Protein AF-A0AA46N0M2-F1 (afdb_monomer_lite)

Foldseek 3Di:
DDPDDLLRVLVVVCVVCVVPPHDQLLSNLVSVCSDPFDFLSVLQLVLLVCLCPDPLHLCPLQEAHPPDPGDPVPRNAHYSSLSSVLLSQLADPCRVVVRVCRVVVHQDDDDLLNLCNVCVSVVNSVVVSQLVRLLRSLLCVLPVVLSVCVVFACCSHSLNSSLSSLLVSLLSVLCVVVVHSGSVSNNVLVVLLVVLCVVVVHDRGCVRQPPDPVSSVVSNVSSNVSCVVVPDDDD

Radius of gyration: 18.39 Å; chains: 1; bounding box: 40×47×57 Å

Sequence (235 aa):
MFNLTEEEKAYVFSIINSKQTKVSMSLIYDLFSLSEKRSPQKTLHEIARSFNKDLKSPYRNRLKMLGKKEDGKDLASLSQGTFVKSLLNLISKKPDEDLRMIKRGEVLKDYKDLPLRKYFIEDKDPVIYKILLNCFRAIAHVFDEEWKNPEQYILSKTTGFGAIVKSFNELYKIGDIKNDLSEEFFIKCFQNFKNKLEQENKKLTSEYFPSNEQTQSKLSKLIINSQELLGMTPS

Structure (mmCIF, N/CA/C/O backbone):
data_AF-A0AA46N0M2-F1
#
_entry.id   AF-A0AA46N0M2-F1
#
loop_
_atom_site.group_PDB
_atom_site.id
_atom_site.type_symbol
_atom_site.label_atom_id
_atom_site.label_alt_id
_atom_site.label_comp_id
_atom_site.label_asym_id
_atom_site.label_entity_id
_atom_site.label_seq_id
_atom_site.pdbx_PDB_ins_code
_atom_site.Cartn_x
_atom_site.Cartn_y
_atom_site.Cartn_z
_atom_site.occupancy
_atom_site.B_iso_or_equiv
_atom_site.auth_seq_id
_atom_site.auth_comp_id
_atom_site.auth_asym_id
_atom_site.auth_atom_id
_atom_site.pdbx_PDB_model_num
ATOM 1 N N . MET A 1 1 ? -4.760 -12.636 38.455 1.00 47.81 1 MET A N 1
ATOM 2 C CA . MET A 1 1 ? -4.382 -12.776 37.030 1.00 47.81 1 MET A CA 1
ATOM 3 C C . MET A 1 1 ? -5.160 -11.704 36.282 1.00 47.81 1 MET A C 1
ATOM 5 O O . MET A 1 1 ? -6.359 -11.626 36.504 1.00 47.81 1 MET A O 1
ATOM 9 N N . PHE A 1 2 ? -4.516 -10.797 35.545 1.00 56.78 2 PHE A N 1
ATOM 10 C CA . PHE A 1 2 ? -5.243 -9.719 34.859 1.00 56.78 2 PHE A CA 1
ATOM 11 C C . PHE A 1 2 ? -6.202 -10.326 33.819 1.00 56.78 2 PHE A C 1
ATOM 13 O O . PHE A 1 2 ? -5.751 -11.072 32.950 1.00 56.78 2 PHE A O 1
ATOM 20 N N . ASN A 1 3 ? -7.502 -10.025 33.910 1.00 71.19 3 ASN A N 1
ATOM 21 C CA . ASN A 1 3 ? -8.501 -10.402 32.902 1.00 71.19 3 ASN A CA 1
ATOM 22 C C . ASN A 1 3 ? -8.337 -9.506 31.668 1.00 71.19 3 ASN A C 1
ATOM 24 O O . ASN A 1 3 ? -9.107 -8.576 31.457 1.00 71.19 3 ASN A O 1
ATOM 28 N N . LEU A 1 4 ? -7.278 -9.751 30.900 1.00 75.75 4 LEU A N 1
ATOM 29 C CA . LEU A 1 4 ? -7.011 -9.069 29.638 1.00 75.75 4 LEU A CA 1
ATOM 30 C C . LEU A 1 4 ? -7.732 -9.791 28.496 1.00 75.75 4 LEU A C 1
ATOM 32 O O . LEU A 1 4 ? -7.747 -11.024 28.444 1.00 75.75 4 LEU A O 1
ATOM 36 N N . THR A 1 5 ? -8.270 -9.026 27.553 1.00 79.06 5 THR A N 1
ATOM 37 C CA . THR A 1 5 ? -8.706 -9.536 26.244 1.00 79.06 5 THR A CA 1
ATOM 38 C C . THR A 1 5 ? -7.512 -10.089 25.453 1.00 79.06 5 THR A C 1
ATOM 40 O O . THR A 1 5 ? -6.367 -9.726 25.721 1.00 79.06 5 THR A O 1
ATOM 43 N N . GLU A 1 6 ? -7.742 -10.951 24.456 1.00 71.94 6 GLU A N 1
ATOM 44 C CA . GLU A 1 6 ? -6.657 -11.466 23.592 1.00 71.94 6 GLU A CA 1
ATOM 45 C C . GLU A 1 6 ? -5.872 -10.336 22.904 1.00 71.94 6 GLU A C 1
ATOM 47 O O . GLU A 1 6 ? -4.648 -10.393 22.792 1.00 71.94 6 GLU A O 1
ATOM 52 N N . GLU A 1 7 ? -6.559 -9.253 22.540 1.00 71.25 7 GLU A N 1
ATOM 53 C CA . GLU A 1 7 ? -5.951 -8.033 22.007 1.00 71.25 7 GLU A CA 1
ATOM 54 C C . GLU A 1 7 ? -5.031 -7.340 23.029 1.00 71.25 7 GLU A C 1
ATOM 56 O O . GLU A 1 7 ? -3.917 -6.931 22.704 1.00 71.25 7 GLU A O 1
ATOM 61 N N . GLU A 1 8 ? -5.465 -7.210 24.284 1.00 72.94 8 GLU A N 1
ATOM 62 C CA . GLU A 1 8 ? -4.662 -6.590 25.342 1.00 72.94 8 GLU A CA 1
ATOM 63 C C . GLU A 1 8 ? -3.486 -7.474 25.753 1.00 72.94 8 GLU A C 1
ATOM 65 O O . GLU A 1 8 ? -2.387 -6.964 25.972 1.00 72.94 8 GLU A O 1
ATOM 70 N N . LYS A 1 9 ? -3.681 -8.798 25.794 1.00 73.75 9 LYS A N 1
ATOM 71 C CA . LYS A 1 9 ? -2.588 -9.761 25.974 1.00 73.75 9 LYS A CA 1
ATOM 72 C C . LYS A 1 9 ? -1.556 -9.589 24.871 1.00 73.75 9 LYS A C 1
ATOM 74 O O . LYS A 1 9 ? -0.372 -9.510 25.172 1.00 73.75 9 LYS A O 1
ATOM 79 N N . ALA A 1 10 ? -1.989 -9.461 23.621 1.00 68.69 10 ALA A N 1
ATOM 80 C CA . ALA A 1 10 ? -1.111 -9.236 22.481 1.00 68.69 10 ALA A CA 1
ATOM 81 C C . ALA A 1 10 ? -0.360 -7.910 22.542 1.00 68.69 10 ALA A C 1
ATOM 83 O O . ALA A 1 10 ? 0.844 -7.861 22.283 1.00 68.69 10 ALA A O 1
ATOM 84 N N . TYR A 1 11 ? -1.053 -6.840 22.925 1.00 71.25 11 TYR A N 1
ATOM 85 C CA . TYR A 1 11 ? -0.450 -5.531 23.114 1.00 71.25 11 TYR A CA 1
ATOM 86 C C . TYR A 1 11 ? 0.615 -5.579 24.215 1.00 71.25 11 TYR A C 1
ATOM 88 O O . TYR A 1 11 ? 1.768 -5.223 23.976 1.00 71.25 11 TYR A O 1
ATOM 96 N N . VAL A 1 12 ? 0.286 -6.116 25.391 1.00 71.31 12 VAL A N 1
ATOM 97 C CA . VAL A 1 12 ? 1.243 -6.305 26.491 1.00 71.31 12 VAL A CA 1
ATOM 98 C C . VAL A 1 12 ? 2.407 -7.200 26.057 1.00 71.31 12 VAL A C 1
ATOM 100 O O . VAL A 1 12 ? 3.565 -6.859 26.296 1.00 71.31 12 VAL A O 1
ATOM 103 N N . PHE A 1 13 ? 2.126 -8.293 25.345 1.00 70.38 13 PHE A N 1
ATOM 104 C CA . PHE A 1 13 ? 3.138 -9.202 24.811 1.00 70.38 13 PHE A CA 1
ATOM 105 C C . PHE A 1 13 ? 4.084 -8.489 23.837 1.00 70.38 13 PHE A C 1
ATOM 107 O O . PHE A 1 13 ? 5.293 -8.707 23.896 1.00 70.38 13 PHE A O 1
ATOM 114 N N . SER A 1 14 ? 3.574 -7.593 22.988 1.00 65.44 14 SER A N 1
ATOM 115 C CA . SER A 1 14 ? 4.398 -6.779 22.089 1.00 65.44 14 SER A CA 1
ATOM 116 C C . SER A 1 14 ? 5.328 -5.826 22.847 1.00 65.44 14 SER A C 1
ATOM 118 O O . SER A 1 14 ? 6.506 -5.727 22.504 1.00 65.44 14 SER A O 1
ATOM 120 N N . ILE A 1 15 ? 4.842 -5.187 23.918 1.00 66.56 15 ILE A N 1
ATOM 121 C CA . ILE A 1 15 ? 5.614 -4.236 24.730 1.00 66.56 15 ILE A CA 1
ATOM 122 C C . ILE A 1 15 ? 6.694 -4.955 25.545 1.00 66.56 15 ILE A C 1
ATOM 124 O O . ILE A 1 15 ? 7.844 -4.509 25.570 1.00 66.56 15 ILE A O 1
ATOM 128 N N . ILE A 1 16 ? 6.341 -6.070 26.195 1.00 60.97 16 ILE A N 1
ATOM 129 C CA . ILE A 1 16 ? 7.266 -6.860 27.020 1.00 60.97 16 ILE A CA 1
ATOM 130 C C . ILE A 1 16 ? 8.377 -7.440 26.144 1.00 60.97 16 ILE A C 1
ATOM 132 O O . ILE A 1 16 ? 9.561 -7.236 26.416 1.00 60.97 16 ILE A O 1
ATOM 136 N N . ASN A 1 17 ? 8.011 -8.105 25.048 1.00 55.75 17 ASN A N 1
ATOM 137 C CA . ASN A 1 1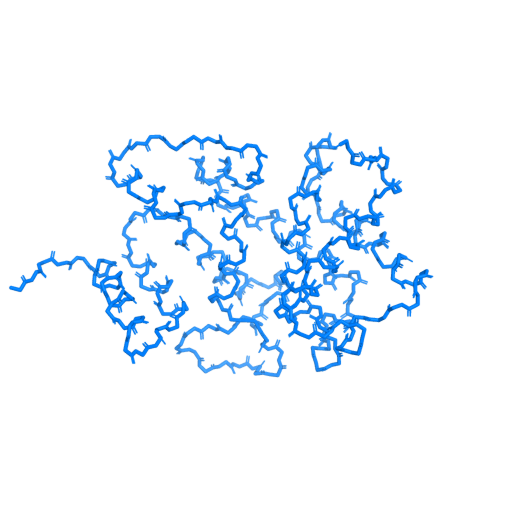7 ? 8.997 -8.769 24.210 1.00 55.75 17 ASN A CA 1
ATOM 138 C C . ASN A 1 17 ? 9.791 -7.793 23.338 1.00 55.75 17 ASN A C 1
ATOM 140 O O . ASN A 1 17 ? 10.953 -8.059 23.059 1.00 55.75 17 ASN A O 1
ATOM 144 N N . SER A 1 18 ? 9.275 -6.608 22.988 1.00 50.81 18 SER A N 1
ATOM 145 C CA . SER A 1 18 ? 10.101 -5.595 22.310 1.00 50.81 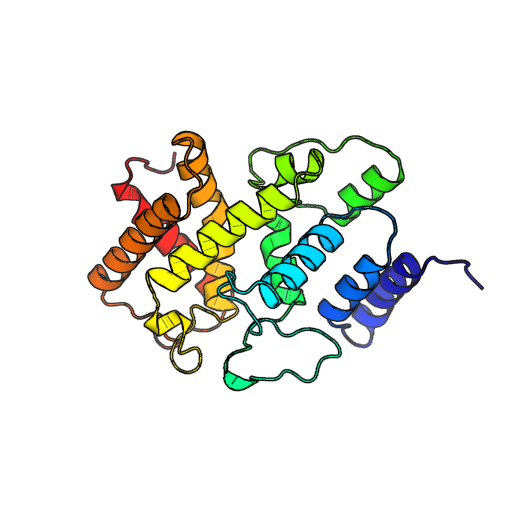18 SER A CA 1
ATOM 146 C C . SER A 1 18 ? 11.364 -5.212 23.103 1.00 50.81 18 SER A C 1
ATOM 148 O O . SER A 1 18 ? 12.302 -4.697 22.493 1.00 50.81 18 SER A O 1
ATOM 150 N N . LYS A 1 19 ? 11.410 -5.454 24.425 1.00 53.88 19 LYS A N 1
ATOM 151 C CA . LYS A 1 19 ? 12.579 -5.185 25.281 1.00 53.88 19 LYS A CA 1
ATOM 152 C C . LYS A 1 19 ? 13.552 -6.365 25.434 1.00 53.88 19 LYS A C 1
ATOM 154 O O . LYS A 1 19 ? 14.702 -6.117 25.772 1.00 53.88 19 LYS A O 1
ATOM 159 N N . GLN A 1 20 ? 13.127 -7.612 25.197 1.00 52.34 20 GLN A N 1
ATOM 160 C CA . GLN A 1 20 ? 13.953 -8.817 25.427 1.00 52.34 20 GLN A CA 1
ATOM 161 C C . GLN A 1 20 ? 14.122 -9.706 24.179 1.00 52.34 20 GLN A C 1
ATOM 163 O O . GLN A 1 20 ? 15.168 -10.328 24.010 1.00 52.34 20 GLN A O 1
ATOM 168 N N . THR A 1 21 ? 13.145 -9.754 23.264 1.00 54.22 21 THR A N 1
ATOM 169 C CA . THR A 1 21 ? 13.229 -10.437 21.956 1.00 54.22 21 THR A CA 1
ATOM 170 C C . THR A 1 21 ? 12.162 -9.879 21.005 1.00 54.22 21 THR A C 1
ATOM 172 O O . THR A 1 21 ? 10.971 -10.091 21.211 1.00 54.22 21 THR A O 1
ATOM 175 N N . LYS A 1 22 ? 12.552 -9.137 19.957 1.00 59.16 22 LYS A N 1
ATOM 176 C CA . LYS A 1 22 ? 11.594 -8.440 19.072 1.00 59.16 22 LYS A CA 1
ATOM 177 C C . LYS A 1 22 ? 10.523 -9.391 18.517 1.00 59.16 22 LYS A C 1
ATOM 179 O O . LYS A 1 22 ? 10.819 -10.249 17.689 1.00 59.16 22 LYS A O 1
ATOM 184 N N . VAL A 1 23 ? 9.269 -9.181 18.917 1.00 66.19 23 VAL A N 1
ATOM 185 C CA . VAL A 1 23 ? 8.108 -9.860 18.325 1.00 66.19 23 VAL A CA 1
ATOM 186 C C . VAL A 1 23 ? 7.918 -9.376 16.892 1.00 66.19 23 VAL A C 1
ATOM 188 O O . VAL A 1 23 ? 8.047 -8.186 16.600 1.00 66.19 23 VAL A O 1
ATOM 191 N N . SER A 1 24 ? 7.607 -10.301 15.982 1.00 78.62 24 SER A N 1
ATOM 192 C CA . SER A 1 24 ? 7.306 -9.932 14.601 1.00 78.62 24 SER A CA 1
ATOM 193 C C . SER A 1 24 ? 6.011 -9.115 14.528 1.00 78.62 24 SER A C 1
ATOM 195 O O . SER A 1 24 ? 5.002 -9.475 15.133 1.00 78.62 24 SER A O 1
ATOM 197 N N . MET A 1 25 ? 6.008 -8.041 13.735 1.00 80.00 25 MET A N 1
ATOM 198 C CA . MET A 1 25 ? 4.793 -7.243 13.519 1.00 80.00 25 MET A CA 1
ATO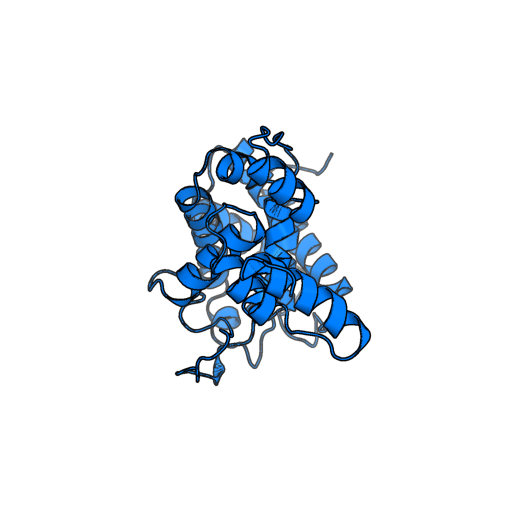M 199 C C . MET A 1 25 ? 3.643 -8.075 12.937 1.00 80.00 25 MET A C 1
ATOM 201 O O . MET A 1 25 ? 2.489 -7.786 13.225 1.00 80.00 25 MET A O 1
ATOM 205 N N . SER A 1 26 ? 3.939 -9.124 12.161 1.00 80.88 26 SER A N 1
ATOM 206 C CA . SER A 1 26 ? 2.915 -10.038 11.646 1.00 80.88 26 SER A CA 1
ATOM 207 C C . SER A 1 26 ? 2.125 -10.715 12.772 1.00 80.88 26 SER A C 1
ATOM 209 O O . SER A 1 26 ? 0.904 -10.724 12.703 1.00 80.88 26 SER A O 1
ATOM 211 N N . LEU A 1 27 ? 2.791 -11.191 13.835 1.00 80.69 27 LEU A N 1
ATOM 212 C CA . LEU A 1 27 ? 2.111 -11.778 15.001 1.00 80.69 27 LEU A CA 1
ATOM 213 C C . LEU A 1 27 ? 1.238 -10.758 15.732 1.00 80.69 27 LEU A C 1
ATOM 215 O O . LEU A 1 27 ? 0.119 -11.071 16.118 1.00 80.69 27 LEU A O 1
ATOM 219 N N . ILE A 1 28 ? 1.726 -9.529 15.889 1.00 79.12 28 ILE A N 1
ATOM 220 C CA . ILE A 1 28 ? 0.959 -8.460 16.539 1.00 79.12 28 ILE A CA 1
ATOM 221 C C . ILE A 1 28 ? -0.325 -8.168 15.751 1.00 79.12 28 ILE A C 1
ATOM 223 O O . ILE A 1 28 ? -1.400 -8.081 16.338 1.00 79.12 28 ILE A O 1
ATOM 227 N N . TYR A 1 29 ? -0.234 -8.055 14.423 1.00 81.62 29 TYR A N 1
ATOM 228 C CA . TYR A 1 29 ? -1.404 -7.795 13.582 1.00 81.62 29 TYR A CA 1
ATOM 229 C C . TYR A 1 29 ? -2.400 -8.957 13.559 1.00 81.62 29 TYR A C 1
ATOM 231 O O . TYR A 1 29 ? -3.602 -8.705 13.612 1.00 81.62 29 TYR A O 1
ATOM 239 N N . ASP A 1 30 ? -1.924 -10.204 13.547 1.00 81.12 30 ASP A N 1
ATOM 240 C CA . ASP A 1 30 ? -2.795 -11.378 13.663 1.00 81.12 30 ASP A CA 1
ATOM 241 C C . ASP A 1 30 ? -3.561 -11.368 14.988 1.00 81.12 30 ASP A C 1
ATOM 243 O O . ASP A 1 30 ? -4.755 -11.650 15.016 1.00 81.12 30 ASP A O 1
ATOM 247 N N . LEU A 1 31 ? -2.919 -10.976 16.087 1.00 79.00 31 LEU A N 1
ATOM 248 C CA . LEU A 1 31 ? -3.604 -10.874 17.370 1.00 79.00 31 LEU A CA 1
ATOM 249 C C . LEU A 1 31 ? -4.595 -9.700 17.419 1.00 79.00 31 LEU A C 1
ATOM 251 O O . LEU A 1 31 ? -5.679 -9.841 17.978 1.00 79.00 31 LEU A O 1
ATOM 255 N N . PHE A 1 32 ? -4.285 -8.562 16.787 1.00 74.75 32 PHE A N 1
ATOM 256 C CA . PHE A 1 32 ? -5.252 -7.465 16.644 1.00 74.75 32 PHE A CA 1
ATOM 257 C C . PHE A 1 32 ? -6.490 -7.863 15.832 1.00 74.75 32 PHE A C 1
ATOM 259 O O . PHE A 1 32 ? -7.561 -7.296 16.052 1.00 74.75 32 PHE A O 1
ATOM 266 N N . SER A 1 33 ? -6.381 -8.848 14.933 1.00 78.25 33 SER A N 1
ATOM 267 C CA . SER A 1 33 ? -7.538 -9.378 14.201 1.00 78.25 33 SER A CA 1
ATOM 268 C C . SER A 1 33 ? -8.594 -10.008 15.123 1.00 78.25 33 SER A C 1
ATOM 270 O O . SER A 1 33 ? -9.775 -10.000 14.777 1.00 78.25 33 SER A O 1
ATOM 272 N N . LEU A 1 34 ? -8.191 -10.461 16.321 1.00 80.44 34 LEU A N 1
ATOM 273 C CA . LEU A 1 34 ? -9.071 -11.045 17.340 1.00 80.44 34 LEU A CA 1
ATOM 274 C C . LEU A 1 34 ? -9.892 -9.998 18.107 1.00 80.44 34 LEU A C 1
ATOM 276 O O . LEU A 1 34 ? -10.835 -10.364 18.804 1.00 80.44 34 LEU A O 1
ATOM 280 N N . SER A 1 35 ? -9.548 -8.709 18.009 1.00 80.12 35 SER A N 1
ATOM 281 C CA . SER A 1 35 ? -10.340 -7.648 18.636 1.00 80.12 35 SER A CA 1
ATOM 282 C C . SER A 1 35 ? -11.726 -7.583 18.008 1.00 80.12 35 SER A C 1
ATOM 284 O O . SER A 1 35 ? -11.849 -7.627 16.787 1.00 80.12 35 SER A O 1
ATOM 286 N N . GLU A 1 36 ? -12.778 -7.399 18.800 1.00 80.94 36 GLU A N 1
ATOM 287 C CA . GLU A 1 36 ? -14.115 -7.128 18.258 1.00 80.94 36 GLU A CA 1
ATOM 288 C C . GLU A 1 36 ? -14.177 -5.752 17.586 1.00 80.94 36 GLU A C 1
ATOM 290 O O . GLU A 1 36 ? -14.845 -5.566 16.567 1.00 80.94 36 GLU A O 1
ATOM 295 N N . LYS A 1 37 ? -13.440 -4.779 18.131 1.00 88.06 37 LYS A N 1
ATOM 296 C CA . LYS A 1 37 ? -13.471 -3.395 17.665 1.00 88.06 37 LYS A CA 1
ATOM 297 C C . LYS A 1 37 ? -12.608 -3.206 16.422 1.00 88.06 37 LYS A C 1
ATOM 299 O O . LYS A 1 37 ? -11.615 -3.892 16.183 1.00 88.06 37 LYS A O 1
ATOM 304 N N . ARG A 1 38 ? -13.010 -2.232 15.611 1.00 92.62 38 ARG A N 1
ATOM 305 C CA . ARG A 1 38 ? -12.248 -1.748 14.463 1.00 92.62 38 ARG A CA 1
ATOM 306 C C . ARG A 1 38 ? -10.994 -1.003 14.927 1.00 92.62 38 ARG A C 1
ATOM 308 O O . ARG A 1 38 ? -11.025 -0.271 15.911 1.00 92.62 38 ARG A O 1
ATOM 315 N N . SER A 1 39 ? -9.915 -1.129 14.161 1.00 94.75 39 SER A N 1
ATOM 316 C CA . SER A 1 39 ? -8.721 -0.289 14.277 1.00 94.75 39 SER A CA 1
ATOM 317 C C . SER A 1 39 ? -8.073 -0.090 12.903 1.00 94.75 39 SER A C 1
ATOM 319 O O . SER A 1 39 ? -8.326 -0.896 11.992 1.00 94.75 39 SER A O 1
ATOM 321 N N . PRO A 1 40 ? -7.227 0.941 12.717 1.00 96.00 40 PRO A N 1
ATOM 322 C CA . PRO A 1 40 ? -6.442 1.082 11.492 1.00 96.00 40 PRO A CA 1
ATOM 323 C C . PRO A 1 40 ? -5.582 -0.161 11.209 1.00 96.00 40 PRO A C 1
ATOM 325 O O . PRO A 1 40 ? -5.535 -0.636 10.075 1.00 96.00 40 PRO A O 1
ATOM 328 N N . GLN A 1 41 ? -4.965 -0.742 12.248 1.00 94.00 41 GLN A N 1
ATOM 329 C CA . GLN A 1 41 ? -4.155 -1.958 12.138 1.00 94.00 41 GLN A CA 1
ATOM 330 C C . GLN A 1 41 ? -4.989 -3.155 11.668 1.00 94.00 41 GLN A C 1
ATOM 332 O O . GLN A 1 41 ? -4.586 -3.838 10.730 1.00 94.00 41 GLN A O 1
ATOM 337 N N . LYS A 1 42 ? -6.157 -3.389 12.283 1.00 93.62 42 LYS A N 1
ATOM 338 C CA . LYS A 1 42 ? -7.058 -4.497 11.928 1.00 93.62 42 LYS A CA 1
ATOM 339 C C . LYS A 1 42 ? -7.584 -4.351 10.499 1.00 93.62 42 LYS A C 1
ATOM 341 O O . LYS A 1 42 ? -7.561 -5.313 9.741 1.00 93.62 42 LYS A O 1
ATOM 346 N N . THR A 1 43 ? -7.980 -3.140 10.109 1.00 96.56 43 THR A N 1
ATOM 347 C CA . THR A 1 43 ? -8.450 -2.841 8.743 1.00 96.56 43 THR A CA 1
ATOM 348 C C . THR A 1 43 ? -7.388 -3.201 7.707 1.00 96.56 43 THR A C 1
ATOM 350 O O . THR A 1 43 ? -7.640 -3.951 6.768 1.00 96.56 43 THR A O 1
ATOM 353 N N . LEU A 1 44 ? -6.163 -2.707 7.894 1.00 97.31 44 LEU A N 1
ATOM 354 C CA . LEU A 1 44 ? -5.069 -2.965 6.960 1.00 97.31 44 LEU A CA 1
ATOM 355 C C . LEU A 1 44 ? -4.599 -4.421 6.986 1.00 97.31 44 LEU A C 1
ATOM 357 O O . LEU A 1 44 ? -4.153 -4.932 5.959 1.00 97.31 44 LEU A O 1
ATOM 361 N N . HIS A 1 45 ? -4.716 -5.098 8.128 1.00 94.75 45 HIS A N 1
ATOM 362 C CA . HIS A 1 45 ? -4.474 -6.532 8.234 1.00 94.75 45 HIS A CA 1
ATOM 363 C C . HIS A 1 45 ? -5.463 -7.338 7.376 1.00 94.75 45 HIS A C 1
ATOM 365 O O . HIS A 1 45 ? -5.038 -8.176 6.579 1.00 94.75 45 HIS A O 1
ATOM 371 N N . GLU A 1 46 ? -6.763 -7.045 7.450 1.00 95.44 46 GLU A N 1
ATOM 372 C CA . GLU A 1 46 ? -7.769 -7.712 6.611 1.00 95.44 46 GLU A CA 1
ATOM 373 C C . GLU A 1 46 ? -7.613 -7.373 5.121 1.00 95.44 46 GLU A C 1
ATOM 375 O O . GLU A 1 46 ? -7.769 -8.245 4.259 1.00 95.44 46 GLU A O 1
ATOM 380 N N . ILE A 1 47 ? -7.196 -6.145 4.794 1.00 97.69 47 ILE A N 1
ATOM 381 C CA . ILE A 1 47 ? -6.807 -5.778 3.426 1.00 97.69 47 ILE A CA 1
ATOM 382 C C . ILE A 1 47 ? -5.610 -6.620 2.968 1.00 97.69 47 ILE A C 1
ATOM 384 O O . ILE A 1 47 ? -5.661 -7.175 1.874 1.00 97.69 47 ILE A O 1
ATOM 388 N N . ALA A 1 48 ? -4.571 -6.800 3.791 1.00 96.00 48 ALA A N 1
ATOM 389 C CA . ALA A 1 48 ? -3.429 -7.653 3.450 1.00 96.00 48 ALA A CA 1
ATOM 390 C C . ALA A 1 48 ? -3.861 -9.108 3.184 1.00 96.00 48 ALA A C 1
ATOM 392 O O . ALA A 1 48 ? -3.456 -9.705 2.183 1.00 96.00 48 ALA A O 1
ATOM 393 N N . ARG A 1 49 ? -4.746 -9.670 4.022 1.00 94.12 49 ARG A N 1
ATOM 394 C CA . ARG A 1 49 ? -5.321 -11.012 3.804 1.00 94.12 49 ARG A CA 1
ATOM 395 C C . ARG A 1 49 ? -6.104 -11.092 2.497 1.00 94.12 49 ARG A C 1
ATOM 397 O O . ARG A 1 49 ? -5.991 -12.095 1.793 1.00 94.12 49 ARG A O 1
ATOM 404 N N . SER A 1 50 ? -6.872 -10.055 2.174 1.00 96.69 50 SER A N 1
ATOM 405 C CA . SER A 1 50 ? -7.658 -9.974 0.940 1.00 96.69 50 SER A CA 1
ATOM 406 C C . SER A 1 50 ? -6.757 -9.869 -0.291 1.00 96.69 50 SER A C 1
ATOM 408 O O . SER A 1 50 ? -6.942 -10.614 -1.247 1.00 96.69 50 SER A O 1
ATOM 410 N N . PHE A 1 51 ? -5.717 -9.031 -0.243 1.00 96.62 51 PHE A N 1
ATOM 411 C CA . PHE A 1 51 ? -4.697 -8.930 -1.291 1.00 96.62 51 PHE A CA 1
ATOM 412 C C . PHE A 1 51 ? -3.975 -10.258 -1.530 1.00 96.62 51 PHE A C 1
ATOM 414 O O . PHE A 1 51 ? -3.729 -10.623 -2.672 1.00 96.62 51 PHE A O 1
ATOM 421 N N . ASN A 1 52 ? -3.672 -11.014 -0.476 1.00 93.69 52 ASN A N 1
ATOM 422 C CA . ASN A 1 52 ? -2.990 -12.293 -0.645 1.00 93.69 52 ASN A CA 1
ATOM 423 C C . ASN A 1 52 ? -3.895 -13.398 -1.228 1.00 93.69 52 ASN A C 1
ATOM 425 O O . ASN A 1 52 ? -3.378 -14.380 -1.755 1.00 93.69 52 ASN A O 1
ATOM 429 N N . LYS A 1 53 ? -5.226 -13.267 -1.126 1.00 93.19 53 LYS A N 1
ATOM 430 C CA . LYS A 1 53 ? -6.200 -14.289 -1.557 1.00 93.19 53 LYS A CA 1
ATOM 431 C C . LYS A 1 53 ? -6.858 -13.997 -2.907 1.00 93.19 53 LYS A C 1
ATOM 433 O O . LYS A 1 53 ? -7.133 -14.940 -3.646 1.00 93.19 53 LYS A O 1
ATOM 438 N N . ASP A 1 54 ? -7.157 -12.733 -3.202 1.00 95.69 54 ASP A N 1
ATOM 439 C CA . ASP A 1 54 ? -7.921 -12.352 -4.394 1.00 95.69 54 ASP A CA 1
ATOM 440 C C . ASP A 1 54 ? -7.146 -12.681 -5.682 1.00 95.69 54 ASP A C 1
ATOM 442 O O . ASP A 1 54 ? -5.988 -12.301 -5.842 1.00 95.69 54 ASP A O 1
ATOM 446 N N . LEU A 1 55 ? -7.815 -13.357 -6.620 1.00 94.50 55 LEU A N 1
ATOM 447 C CA . LEU A 1 55 ? -7.311 -13.680 -7.956 1.00 94.50 55 LEU A CA 1
ATOM 448 C C . LEU A 1 55 ? -6.940 -12.445 -8.780 1.00 94.50 55 LEU A C 1
ATOM 450 O O . LEU A 1 55 ? -6.042 -12.517 -9.612 1.00 94.50 55 LEU A O 1
ATOM 454 N N . LYS A 1 56 ? -7.614 -11.318 -8.544 1.00 96.19 56 LYS A N 1
ATOM 455 C CA . LYS A 1 56 ? -7.342 -10.045 -9.223 1.00 96.19 56 LYS A CA 1
ATOM 456 C C . LYS A 1 56 ? -6.167 -9.291 -8.609 1.00 96.19 56 LYS A C 1
ATOM 458 O O . LYS A 1 56 ? -5.705 -8.314 -9.196 1.00 96.19 56 LYS A O 1
ATOM 463 N N . SER A 1 57 ? -5.710 -9.691 -7.423 1.00 96.31 57 SER A N 1
ATOM 464 C CA . SER A 1 57 ? -4.626 -8.991 -6.753 1.00 96.31 57 SER A CA 1
ATOM 465 C C . SER A 1 57 ? -3.271 -9.377 -7.343 1.00 96.31 57 SER A C 1
ATOM 467 O O . SER A 1 57 ? -2.950 -10.565 -7.425 1.00 96.31 57 SER A O 1
ATOM 469 N N . PRO A 1 58 ? -2.402 -8.397 -7.649 1.00 94.94 58 PRO A N 1
ATOM 470 C CA . PRO A 1 58 ? -1.037 -8.675 -8.085 1.00 94.94 58 PRO A CA 1
ATOM 471 C C . PRO A 1 58 ? -0.164 -9.247 -6.954 1.00 94.94 58 PRO A C 1
ATOM 473 O O . PRO A 1 58 ? 0.969 -9.656 -7.211 1.00 94.94 58 PRO A O 1
ATOM 476 N N . TYR A 1 59 ? -0.684 -9.276 -5.719 1.00 93.75 59 TYR A N 1
ATOM 477 C CA . TYR A 1 59 ? -0.058 -9.849 -4.527 1.00 93.75 59 TYR A CA 1
ATOM 478 C C . TYR A 1 59 ? -0.610 -11.224 -4.133 1.00 93.75 59 TYR A C 1
ATOM 480 O O . TYR A 1 59 ? -0.269 -11.721 -3.057 1.00 93.75 59 TYR A O 1
ATOM 488 N N . ARG A 1 60 ? -1.435 -11.860 -4.972 1.00 92.69 60 ARG A N 1
ATOM 489 C CA . ARG A 1 60 ? -1.962 -13.197 -4.688 1.00 92.69 60 ARG A CA 1
ATOM 490 C C . ARG A 1 60 ? -0.832 -14.184 -4.386 1.00 92.69 60 ARG A C 1
ATOM 492 O O . ARG A 1 60 ? -0.003 -14.439 -5.252 1.00 92.69 60 ARG A O 1
ATOM 499 N N . ASN A 1 61 ? -0.838 -14.774 -3.191 1.00 88.06 61 ASN A N 1
ATOM 500 C CA . ASN A 1 61 ? 0.214 -15.667 -2.683 1.00 88.06 61 ASN A CA 1
ATOM 501 C C . ASN A 1 61 ? 1.634 -15.058 -2.697 1.00 88.06 61 ASN A C 1
ATOM 503 O O . ASN A 1 61 ? 2.617 -15.787 -2.790 1.00 88.06 61 ASN A O 1
ATOM 507 N N . ARG A 1 62 ? 1.768 -13.726 -2.623 1.00 88.44 62 ARG A N 1
ATOM 508 C CA . ARG A 1 62 ? 3.071 -13.027 -2.633 1.00 88.44 62 ARG A CA 1
ATOM 509 C C . ARG A 1 62 ? 3.370 -12.269 -1.342 1.00 88.44 62 ARG A C 1
ATOM 511 O O . ARG A 1 62 ? 4.438 -11.659 -1.228 1.00 88.44 62 ARG A O 1
ATOM 518 N N . LEU A 1 63 ? 2.451 -12.283 -0.375 1.00 90.88 63 LEU A N 1
ATOM 519 C CA . LEU A 1 63 ? 2.694 -11.748 0.962 1.00 90.88 63 LEU A CA 1
ATOM 520 C C . LEU A 1 63 ? 3.093 -12.872 1.912 1.00 90.88 63 LEU A C 1
ATOM 522 O O . LEU A 1 63 ? 2.394 -13.878 1.983 1.00 90.88 63 LEU A O 1
ATOM 526 N N . LYS A 1 64 ? 4.165 -12.651 2.687 1.00 89.06 64 LYS A N 1
ATOM 527 C CA . LYS A 1 64 ? 4.585 -13.576 3.739 1.00 89.06 64 LYS A CA 1
ATOM 528 C C . LYS A 1 64 ? 3.596 -13.546 4.898 1.00 89.06 64 LYS A C 1
ATOM 530 O O . LYS A 1 64 ? 3.643 -12.605 5.705 1.00 89.06 64 LYS A O 1
ATOM 535 N N . MET A 1 65 ? 2.709 -14.536 4.961 1.00 87.00 65 MET A N 1
ATOM 536 C CA . MET A 1 65 ? 1.659 -14.645 5.982 1.00 87.00 65 MET A CA 1
ATOM 537 C C . MET A 1 65 ? 2.149 -15.489 7.163 1.00 87.00 65 MET A C 1
ATOM 539 O O . MET A 1 65 ? 2.848 -16.486 6.985 1.00 87.00 65 MET A O 1
ATOM 543 N N . LEU A 1 66 ? 1.783 -15.114 8.390 1.00 80.00 66 LEU A N 1
ATOM 544 C CA . LEU A 1 66 ? 2.191 -15.874 9.572 1.00 80.00 66 LEU A CA 1
ATOM 545 C C . LEU A 1 66 ? 1.533 -17.265 9.593 1.00 80.00 66 LEU A C 1
ATOM 547 O O . LEU A 1 66 ? 0.390 -17.438 9.173 1.00 80.00 66 LEU A O 1
ATOM 551 N N . GLY A 1 67 ? 2.267 -18.268 10.084 1.00 65.56 67 GLY A N 1
ATOM 552 C CA . GLY A 1 67 ? 1.728 -19.608 10.347 1.00 65.56 67 GLY A CA 1
ATOM 553 C C . GLY A 1 67 ? 1.394 -20.443 9.106 1.00 65.56 67 GLY A C 1
ATOM 554 O O . GLY A 1 67 ? 0.922 -21.569 9.250 1.00 65.56 67 GLY A O 1
ATOM 555 N N . LYS A 1 68 ? 1.653 -19.943 7.891 1.00 63.78 68 LYS A N 1
ATOM 556 C CA . LYS A 1 68 ? 1.444 -20.689 6.645 1.00 63.78 68 LYS A CA 1
ATOM 557 C C . LYS A 1 68 ? 2.772 -21.136 6.044 1.00 63.78 68 LYS A C 1
ATOM 559 O O . LYS A 1 68 ? 3.677 -20.333 5.842 1.00 63.78 68 LYS A O 1
ATOM 564 N N . LYS A 1 69 ? 2.878 -22.432 5.734 1.00 54.09 69 LYS A N 1
ATOM 565 C CA . LYS A 1 69 ? 3.867 -22.923 4.767 1.00 54.09 69 LYS A CA 1
ATOM 566 C C . LYS A 1 69 ? 3.365 -22.479 3.397 1.00 54.09 69 LYS A C 1
ATOM 568 O O . LYS A 1 69 ? 2.276 -22.869 2.997 1.00 54.09 69 LYS A O 1
ATOM 573 N N . GLU A 1 70 ? 4.086 -21.571 2.763 1.00 58.59 70 GLU A N 1
ATOM 574 C CA . GLU A 1 70 ? 3.634 -20.932 1.527 1.00 58.59 70 GLU A CA 1
ATOM 575 C C . GLU A 1 70 ? 3.874 -21.855 0.337 1.00 58.59 70 GLU A C 1
ATOM 577 O O . GLU A 1 70 ? 5.014 -22.245 0.079 1.00 58.59 70 GLU A O 1
ATOM 582 N N . ASP A 1 71 ? 2.808 -22.185 -0.389 1.00 50.56 71 ASP A N 1
ATOM 583 C CA . ASP A 1 71 ? 2.912 -22.732 -1.738 1.00 50.56 71 ASP A CA 1
ATOM 584 C C . ASP A 1 71 ? 3.361 -21.588 -2.667 1.00 50.56 71 ASP A C 1
ATOM 586 O O . ASP A 1 71 ? 2.669 -20.575 -2.776 1.00 50.56 71 ASP A O 1
ATOM 590 N N . GLY A 1 72 ? 4.533 -21.714 -3.305 1.00 54.12 72 GLY A N 1
ATOM 591 C CA . GLY A 1 72 ? 5.099 -20.672 -4.182 1.00 54.12 72 GLY A CA 1
ATOM 592 C C . GLY A 1 72 ? 6.123 -19.730 -3.528 1.00 54.12 72 GLY A C 1
ATOM 593 O O . GLY A 1 72 ? 6.153 -18.540 -3.844 1.00 54.12 72 GLY A O 1
ATOM 594 N N . LYS A 1 73 ? 6.969 -20.261 -2.629 1.00 54.16 73 LYS A N 1
ATOM 595 C CA . LYS A 1 73 ? 8.027 -19.543 -1.878 1.00 54.16 73 LYS A CA 1
ATOM 596 C C . LYS A 1 73 ? 8.891 -18.569 -2.691 1.00 54.16 73 LYS A C 1
ATOM 598 O O . LYS A 1 73 ? 9.407 -17.619 -2.104 1.00 54.16 73 LYS A O 1
ATOM 603 N N . ASP A 1 74 ? 9.037 -18.775 -3.994 1.00 58.59 74 ASP A N 1
ATOM 604 C CA . ASP A 1 74 ? 10.024 -18.058 -4.807 1.00 58.59 74 ASP A CA 1
ATOM 605 C C . ASP A 1 74 ? 9.618 -16.601 -5.108 1.00 58.59 74 ASP A C 1
ATOM 607 O O . ASP A 1 74 ? 10.472 -15.746 -5.337 1.00 58.59 74 ASP A O 1
ATOM 611 N N . LEU A 1 75 ? 8.321 -16.263 -5.020 1.00 64.56 75 LEU A N 1
ATOM 612 C CA . LEU A 1 75 ? 7.819 -14.914 -5.340 1.00 64.56 75 LEU A CA 1
ATOM 613 C C . LEU A 1 75 ? 7.411 -14.071 -4.123 1.00 64.56 75 LEU A C 1
ATOM 615 O O . LEU A 1 75 ? 7.156 -12.867 -4.268 1.00 64.56 75 LEU A O 1
ATOM 619 N N . ALA A 1 76 ? 7.326 -14.674 -2.934 1.00 67.81 76 ALA A N 1
ATOM 620 C CA . ALA A 1 76 ? 6.915 -13.987 -1.716 1.00 67.81 76 ALA A CA 1
ATOM 621 C C . ALA A 1 76 ? 8.100 -13.224 -1.103 1.00 67.81 76 ALA A C 1
ATOM 623 O O . ALA A 1 76 ? 8.956 -13.793 -0.428 1.00 67.81 76 ALA A O 1
ATOM 624 N N . SER A 1 77 ? 8.164 -11.905 -1.314 1.00 77.00 77 SER A N 1
ATOM 625 C CA . SER A 1 77 ? 9.262 -11.050 -0.821 1.00 77.00 77 SER A CA 1
ATOM 626 C C . SER A 1 77 ? 8.851 -10.017 0.230 1.00 77.00 77 SER A C 1
ATOM 628 O O . SER A 1 77 ? 9.719 -9.388 0.835 1.00 77.00 77 SER A O 1
ATOM 630 N N . LEU A 1 78 ? 7.551 -9.836 0.472 1.00 89.38 78 LEU A N 1
ATOM 631 C CA . LEU A 1 78 ? 7.012 -8.789 1.341 1.00 89.38 78 LEU A CA 1
ATOM 632 C C . LEU A 1 78 ? 6.236 -9.406 2.503 1.00 89.38 78 LEU A C 1
ATOM 634 O O . LEU A 1 78 ? 5.311 -10.171 2.275 1.00 89.38 78 LEU A O 1
ATOM 638 N N . SER A 1 79 ? 6.580 -9.083 3.752 1.00 90.69 79 SER A N 1
ATOM 639 C CA . SER A 1 79 ? 5.814 -9.593 4.898 1.00 90.69 79 SER A CA 1
ATOM 640 C C . SER A 1 79 ? 4.483 -8.869 5.070 1.00 90.69 79 SER A C 1
ATOM 642 O O . SER A 1 79 ? 4.400 -7.665 4.815 1.00 90.69 79 SER A O 1
ATOM 644 N N . GLN A 1 80 ? 3.470 -9.571 5.588 1.00 90.50 80 GLN A N 1
ATOM 645 C CA . GLN A 1 80 ? 2.214 -8.949 6.022 1.00 90.50 80 GLN A CA 1
ATOM 646 C C . GLN A 1 80 ? 2.473 -7.758 6.957 1.00 90.50 80 GLN A C 1
ATOM 648 O O . GLN A 1 80 ? 1.874 -6.697 6.799 1.00 90.50 80 GLN A O 1
ATOM 653 N N . GLY A 1 81 ? 3.404 -7.903 7.906 1.00 91.00 81 GLY A N 1
ATOM 654 C CA . GLY A 1 81 ? 3.760 -6.832 8.829 1.00 91.00 81 GLY A CA 1
ATOM 655 C C . GLY A 1 81 ? 4.292 -5.578 8.133 1.00 91.00 81 GLY A C 1
ATOM 656 O O . GLY A 1 81 ? 3.916 -4.460 8.487 1.00 91.00 81 GLY A O 1
ATOM 657 N N . THR A 1 82 ? 5.136 -5.753 7.116 1.00 91.94 82 THR A N 1
ATOM 658 C CA . THR A 1 82 ? 5.642 -4.647 6.292 1.00 91.94 82 THR A CA 1
ATOM 659 C C . THR A 1 82 ? 4.515 -4.007 5.488 1.00 91.94 82 THR A C 1
ATOM 661 O O . THR A 1 82 ? 4.412 -2.784 5.479 1.00 91.94 82 THR A O 1
ATOM 664 N N . PHE A 1 83 ? 3.650 -4.820 4.874 1.00 95.00 83 PHE A N 1
ATOM 665 C CA . PHE A 1 83 ? 2.508 -4.346 4.093 1.00 95.00 83 PHE A CA 1
ATOM 666 C C . PHE A 1 83 ? 1.599 -3.431 4.924 1.00 95.00 83 PHE A C 1
ATOM 668 O O . PHE A 1 83 ? 1.361 -2.281 4.555 1.00 95.00 83 PHE A O 1
AT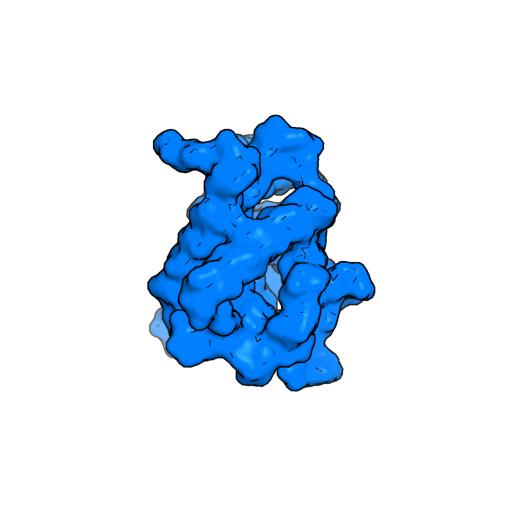OM 675 N N . VAL A 1 84 ? 1.180 -3.905 6.101 1.00 95.50 84 VAL A N 1
ATOM 676 C CA . VAL A 1 84 ? 0.342 -3.136 7.032 1.00 95.50 84 VAL A CA 1
ATOM 677 C C . VAL A 1 84 ? 1.067 -1.880 7.509 1.00 95.50 84 VAL A C 1
ATOM 679 O O . VAL A 1 84 ? 0.512 -0.787 7.433 1.00 95.50 84 VAL A O 1
ATOM 682 N N . LYS A 1 85 ? 2.325 -2.004 7.962 1.00 93.38 85 LYS A N 1
ATOM 683 C CA . LYS A 1 85 ? 3.077 -0.869 8.517 1.00 93.38 85 LYS A CA 1
ATOM 684 C C . LYS A 1 85 ? 3.237 0.270 7.509 1.00 93.38 85 LYS A C 1
ATOM 686 O O . LYS A 1 85 ? 3.101 1.427 7.892 1.00 93.38 85 LYS A O 1
ATOM 691 N N . SER A 1 86 ? 3.529 -0.040 6.247 1.00 93.88 86 SER A N 1
ATOM 692 C CA . SER A 1 86 ? 3.686 0.988 5.216 1.00 93.88 86 SER A CA 1
ATOM 693 C C . SER A 1 86 ? 2.368 1.702 4.918 1.00 93.88 86 SER A C 1
ATOM 695 O O . SER A 1 86 ? 2.368 2.922 4.787 1.00 93.88 86 SER A O 1
ATOM 697 N N . LEU A 1 87 ? 1.252 0.968 4.848 1.00 97.31 87 LEU A N 1
ATOM 698 C CA . LEU A 1 87 ? -0.059 1.536 4.524 1.00 97.31 87 LEU A CA 1
ATOM 699 C C . LEU A 1 87 ? -0.718 2.289 5.689 1.00 97.31 87 LEU A C 1
ATOM 701 O O . LEU A 1 87 ? -1.624 3.081 5.440 1.00 97.31 87 LEU A O 1
ATOM 705 N N . LEU A 1 88 ? -0.277 2.089 6.940 1.00 95.81 88 LEU A N 1
ATOM 706 C CA . LEU A 1 88 ? -0.843 2.780 8.113 1.00 95.81 88 LEU A CA 1
ATOM 707 C C . LEU A 1 88 ? -0.889 4.294 7.916 1.00 95.81 88 LEU A C 1
ATOM 709 O O . LEU A 1 88 ? -1.932 4.902 8.143 1.00 95.81 88 LEU A O 1
ATOM 713 N N . ASN A 1 89 ? 0.186 4.870 7.378 1.00 93.31 89 ASN A N 1
ATOM 714 C CA . ASN A 1 89 ? 0.302 6.306 7.125 1.00 93.31 89 ASN A CA 1
ATOM 715 C C . ASN A 1 89 ? -0.623 6.830 6.012 1.00 93.31 89 ASN A C 1
ATOM 717 O O . ASN A 1 89 ? -0.586 8.020 5.726 1.00 93.31 89 ASN A O 1
ATOM 721 N N . LEU A 1 90 ? -1.437 5.982 5.377 1.00 97.06 90 LEU A N 1
ATOM 722 C CA . LEU A 1 90 ? -2.493 6.417 4.461 1.00 97.06 90 LEU A CA 1
ATOM 723 C C . LEU A 1 90 ? -3.843 6.609 5.170 1.00 97.06 90 LEU A C 1
ATOM 725 O O . LEU A 1 90 ? -4.726 7.260 4.620 1.00 97.06 90 LEU A O 1
ATOM 729 N N . ILE A 1 91 ? -4.005 6.047 6.375 1.00 96.75 91 ILE A N 1
ATOM 730 C CA . ILE A 1 91 ? -5.266 6.024 7.139 1.00 96.75 91 ILE A CA 1
ATOM 731 C C . ILE A 1 91 ? -5.120 6.723 8.501 1.00 96.75 91 ILE A C 1
ATOM 733 O O . ILE A 1 91 ? -6.041 7.401 8.965 1.00 96.75 91 ILE A O 1
ATOM 737 N N . SER A 1 92 ? -3.973 6.569 9.168 1.00 96.69 92 SER A N 1
ATOM 738 C CA . SER A 1 92 ? -3.731 7.103 10.507 1.00 96.69 92 SER A CA 1
ATOM 739 C C . SER A 1 92 ? -2.254 7.384 10.776 1.00 96.69 92 SER A C 1
ATOM 741 O O . SER A 1 92 ? -1.388 6.558 10.500 1.00 96.69 92 SER A O 1
ATOM 743 N N . LYS A 1 93 ? -1.973 8.526 11.413 1.00 93.75 93 LYS A N 1
ATOM 744 C CA . LYS A 1 93 ? -0.653 8.832 11.998 1.00 93.75 93 LYS A CA 1
ATOM 745 C C . LYS A 1 93 ? -0.493 8.300 13.422 1.00 93.75 93 LYS A C 1
ATOM 747 O O . LYS A 1 93 ? 0.625 8.202 13.917 1.00 93.75 93 LYS A O 1
ATOM 752 N N . LYS A 1 94 ? -1.607 8.018 14.101 1.00 94.25 94 LYS A N 1
ATOM 753 C CA . LYS A 1 94 ? -1.651 7.635 15.516 1.00 94.25 94 LYS A CA 1
ATOM 754 C C . LYS A 1 94 ? -2.657 6.500 15.719 1.00 94.25 94 LYS A C 1
ATOM 756 O O . LYS A 1 94 ? -3.690 6.691 16.361 1.00 94.25 94 LYS A O 1
ATOM 761 N N . PRO A 1 95 ? -2.378 5.311 15.172 1.00 93.25 95 PRO A N 1
ATOM 762 C CA . PRO A 1 95 ? -3.380 4.257 15.086 1.00 93.25 95 PRO A CA 1
ATOM 763 C C . PRO A 1 95 ? -3.807 3.712 16.461 1.00 93.25 95 PRO A C 1
ATOM 765 O O . PRO A 1 95 ? -4.964 3.341 16.636 1.00 93.25 95 PRO A O 1
ATOM 768 N N . ASP A 1 96 ? -2.929 3.760 17.470 1.00 90.31 96 ASP A N 1
ATOM 769 C CA . ASP A 1 96 ? -3.283 3.410 18.855 1.00 90.31 96 ASP A CA 1
ATOM 770 C C . ASP A 1 96 ? -4.184 4.461 19.526 1.00 90.31 96 ASP A C 1
ATOM 772 O O . ASP A 1 96 ? -4.974 4.130 20.408 1.00 90.31 96 ASP A O 1
ATOM 776 N N . GLU A 1 97 ? -4.069 5.737 19.138 1.00 93.44 97 GLU A N 1
ATOM 777 C CA . GLU A 1 97 ? -4.966 6.801 19.607 1.00 93.44 97 GLU A CA 1
ATOM 778 C C . GLU A 1 97 ? -6.346 6.651 18.966 1.00 93.44 97 GLU A C 1
ATOM 780 O O . GLU A 1 97 ? -7.335 6.623 19.695 1.00 93.44 97 GLU A O 1
ATOM 785 N N . ASP A 1 98 ? -6.399 6.427 17.647 1.00 95.56 98 ASP A N 1
ATOM 786 C CA . ASP A 1 98 ? -7.650 6.144 16.932 1.00 95.56 98 ASP A CA 1
ATOM 787 C C . ASP A 1 98 ? -8.375 4.930 17.546 1.00 95.56 98 ASP A C 1
ATOM 789 O O . ASP A 1 98 ? -9.577 4.985 17.791 1.00 95.56 98 ASP A O 1
ATOM 793 N N . LEU A 1 99 ? -7.656 3.850 17.876 1.00 91.81 99 LEU A N 1
ATOM 794 C CA . LEU A 1 99 ? -8.232 2.684 18.557 1.00 91.81 99 LEU A CA 1
ATOM 795 C C . LEU A 1 99 ? -8.828 3.035 19.930 1.00 91.81 99 LEU A C 1
ATOM 797 O O . LEU A 1 99 ? -9.931 2.592 20.253 1.00 91.81 99 LEU A O 1
ATOM 801 N N . ARG A 1 100 ? -8.122 3.824 20.752 1.00 92.81 100 ARG A N 1
ATOM 802 C CA . ARG A 1 100 ? -8.644 4.262 22.060 1.00 92.81 100 ARG A CA 1
ATOM 803 C C . ARG A 1 100 ? -9.911 5.098 21.907 1.00 92.81 100 ARG A C 1
ATOM 805 O O . ARG A 1 100 ? -10.856 4.879 22.660 1.00 92.81 100 ARG A O 1
ATOM 812 N N . MET A 1 101 ? -9.934 6.010 20.937 1.00 95.44 101 MET A N 1
ATOM 813 C CA . MET A 1 101 ? -11.105 6.828 20.615 1.00 95.44 101 MET A CA 1
ATOM 814 C C . MET A 1 101 ? -12.286 5.954 20.172 1.00 95.44 101 MET A C 1
ATOM 816 O O . MET A 1 101 ? -13.366 6.051 20.750 1.00 95.44 101 MET A O 1
ATOM 820 N N . ILE A 1 102 ? -12.063 5.010 19.248 1.00 94.50 102 ILE A N 1
ATOM 821 C CA . ILE A 1 102 ? -13.088 4.053 18.792 1.00 94.50 102 ILE A CA 1
ATOM 822 C C . ILE A 1 102 ? -13.648 3.240 19.968 1.00 94.50 102 ILE A C 1
ATOM 824 O O . ILE A 1 102 ? -14.862 3.074 20.085 1.00 94.50 102 ILE A O 1
ATOM 828 N N . LYS A 1 103 ? -12.790 2.753 20.876 1.00 90.25 103 LYS A N 1
ATOM 829 C CA . LYS A 1 103 ? -13.226 2.007 22.072 1.00 90.25 103 LYS A CA 1
ATOM 830 C C . LYS A 1 103 ? -14.111 2.842 23.004 1.00 90.25 103 LYS A C 1
ATOM 832 O O . LYS A 1 103 ? -14.962 2.273 23.679 1.00 90.25 103 LYS A O 1
ATOM 837 N N . ARG A 1 104 ? -13.938 4.166 23.016 1.00 94.19 104 ARG A N 1
ATOM 838 C CA . ARG A 1 104 ? -14.753 5.120 23.787 1.00 94.19 104 ARG A CA 1
ATOM 839 C C . ARG A 1 104 ? -15.988 5.625 23.037 1.00 94.19 104 ARG A C 1
ATOM 841 O O . ARG A 1 104 ? -16.759 6.384 23.611 1.00 94.19 104 ARG A O 1
ATOM 848 N N . GLY A 1 105 ? -16.185 5.216 21.782 1.00 92.94 105 GLY A N 1
ATOM 849 C CA . GLY A 1 105 ? -17.260 5.736 20.933 1.00 92.94 105 GLY A CA 1
ATOM 850 C C . GLY A 1 105 ? -17.034 7.181 20.478 1.00 92.94 105 GLY A C 1
ATOM 851 O O . GLY A 1 105 ? -17.988 7.866 20.122 1.00 92.94 105 GLY A O 1
ATOM 852 N N . GLU A 1 106 ? -15.790 7.664 20.509 1.00 94.94 106 GLU A N 1
ATOM 853 C CA . GLU A 1 106 ? -15.437 9.005 20.048 1.00 94.94 106 GLU A CA 1
ATOM 854 C C . GLU A 1 106 ? -15.332 9.051 18.517 1.00 94.94 106 GLU A C 1
ATOM 856 O O . GLU A 1 106 ? -14.872 8.108 17.869 1.00 94.94 106 GLU A O 1
ATOM 861 N N . VAL A 1 107 ? -15.724 10.185 17.934 1.00 91.88 107 VAL A N 1
ATOM 862 C CA . VAL A 1 107 ? -15.640 10.409 16.488 1.00 91.88 107 VAL A CA 1
ATOM 863 C C . VAL A 1 107 ? -14.209 10.761 16.100 1.00 91.88 107 VAL A C 1
ATOM 865 O O . VAL A 1 107 ? -13.599 11.685 16.644 1.00 91.88 107 VAL A O 1
ATOM 868 N N . LEU A 1 108 ? -13.679 10.048 15.111 1.00 95.44 108 LEU A N 1
ATOM 869 C CA . LEU A 1 108 ? -12.380 10.357 14.533 1.00 95.44 108 LEU A CA 1
ATOM 870 C C . LEU A 1 108 ? -12.486 11.563 13.598 1.00 95.44 108 LEU A C 1
ATOM 872 O O . LEU A 1 108 ? -13.386 11.651 12.766 1.00 95.44 108 LEU A O 1
ATOM 876 N N . LYS A 1 109 ? -11.532 12.488 13.706 1.00 93.31 109 LYS A N 1
ATOM 877 C CA . LYS A 1 109 ? -11.416 13.617 12.773 1.00 93.31 109 LYS A CA 1
ATOM 878 C C . LYS A 1 109 ? -10.776 13.156 11.478 1.00 93.31 109 LYS A C 1
ATOM 880 O O . LYS A 1 109 ? -9.782 12.438 11.542 1.00 93.31 109 LYS A O 1
ATOM 885 N N . ASP A 1 110 ? -11.295 13.599 10.340 1.00 92.06 110 ASP A N 1
ATOM 886 C CA . ASP A 1 110 ? -10.643 13.409 9.045 1.00 92.06 110 ASP A CA 1
ATOM 887 C C . ASP A 1 110 ? -9.457 14.373 8.874 1.00 92.06 110 ASP A C 1
ATOM 889 O O . ASP A 1 110 ? -9.471 15.498 9.382 1.00 92.06 110 ASP A O 1
ATOM 893 N N . TYR A 1 111 ? -8.430 13.927 8.155 1.00 88.38 111 TYR A N 1
ATOM 894 C CA . TYR A 1 111 ? -7.248 14.720 7.834 1.00 88.38 111 TYR A CA 1
ATOM 895 C C . TYR A 1 111 ? -6.931 14.549 6.350 1.00 88.38 111 TYR A C 1
ATOM 897 O O . TYR A 1 111 ? -6.622 13.449 5.899 1.00 88.38 111 TYR A O 1
ATOM 905 N N . LYS A 1 112 ? -6.973 15.655 5.596 1.00 81.38 112 LYS A N 1
ATOM 906 C CA . LYS A 1 112 ? -6.799 15.655 4.131 1.00 81.38 112 LYS A CA 1
ATOM 907 C C . LYS A 1 112 ? -5.439 15.137 3.654 1.00 81.38 112 LYS A C 1
ATOM 909 O O . LYS A 1 112 ? -5.284 14.823 2.482 1.00 81.38 112 LYS A O 1
ATOM 914 N N . ASP A 1 113 ? -4.444 15.076 4.532 1.00 87.81 113 ASP A N 1
ATOM 915 C CA . ASP A 1 113 ? -3.115 14.552 4.224 1.00 87.81 113 ASP A CA 1
ATOM 916 C C . ASP A 1 113 ? -3.010 13.023 4.356 1.00 87.81 113 ASP A C 1
ATOM 918 O O . ASP A 1 113 ? -1.955 12.462 4.051 1.00 87.81 113 ASP A O 1
ATOM 922 N N . LEU A 1 114 ? -4.091 12.357 4.779 1.00 94.94 114 LEU A N 1
ATOM 923 C CA . LEU A 1 114 ? -4.232 10.906 4.862 1.00 94.94 114 LEU A CA 1
ATOM 924 C C . LEU A 1 114 ? -5.280 10.436 3.835 1.00 94.94 114 LEU A C 1
ATOM 926 O O . LEU A 1 114 ? -6.476 10.436 4.131 1.00 94.94 114 LEU A O 1
ATOM 930 N N . PRO A 1 115 ? -4.858 10.011 2.632 1.00 95.50 115 PRO A N 1
ATOM 931 C CA . PRO A 1 115 ? -5.745 9.850 1.476 1.00 95.50 115 PRO A CA 1
ATOM 932 C C . PRO A 1 115 ? -6.870 8.825 1.672 1.00 95.50 115 PRO A C 1
ATOM 934 O O . PRO A 1 115 ? -7.898 8.891 1.006 1.00 95.50 115 PRO A O 1
ATOM 937 N N . LEU A 1 116 ? -6.696 7.863 2.581 1.00 97.88 116 LEU A N 1
ATOM 938 C CA . LEU A 1 116 ? -7.658 6.786 2.817 1.00 97.88 116 LEU A CA 1
ATOM 939 C C . LEU A 1 116 ? -8.421 6.944 4.141 1.00 97.88 116 LEU A C 1
ATOM 941 O O . LEU A 1 116 ? -9.267 6.109 4.468 1.00 97.88 116 LEU A O 1
ATOM 945 N N . ARG A 1 117 ? -8.145 8.007 4.910 1.00 97.50 117 ARG A N 1
ATOM 946 C CA . ARG A 1 117 ? -8.705 8.203 6.252 1.00 97.50 117 ARG A CA 1
ATOM 947 C C . ARG A 1 117 ? -10.214 8.386 6.245 1.00 97.50 117 ARG A C 1
ATOM 949 O O . ARG A 1 117 ? -10.887 7.707 7.014 1.00 97.50 117 ARG A O 1
ATOM 956 N N . LYS A 1 118 ? -10.745 9.230 5.360 1.00 96.69 118 LYS A N 1
ATOM 957 C CA . LYS A 1 118 ? -12.192 9.433 5.215 1.00 96.69 118 LYS A CA 1
ATOM 958 C C . LYS A 1 118 ? -12.942 8.109 5.050 1.00 96.69 118 LYS A C 1
ATOM 960 O O . LYS A 1 118 ? -13.900 7.847 5.766 1.00 96.69 118 LYS A O 1
ATOM 965 N N . TYR A 1 119 ? -12.463 7.237 4.163 1.00 97.75 119 TYR A N 1
ATOM 966 C CA . TYR A 1 119 ? -13.090 5.935 3.929 1.00 97.75 119 TYR A CA 1
ATOM 967 C C . TYR A 1 119 ? -13.001 5.015 5.148 1.00 97.75 119 TYR A C 1
ATOM 969 O O . TYR A 1 119 ? -13.925 4.252 5.392 1.00 97.75 119 TYR A O 1
ATOM 977 N N . PHE A 1 120 ? -11.923 5.091 5.929 1.00 97.81 120 PHE A N 1
ATOM 978 C CA . PHE A 1 120 ? -11.813 4.337 7.177 1.00 97.81 120 PHE A CA 1
ATOM 979 C C . PHE A 1 120 ? -12.806 4.826 8.238 1.00 97.81 120 PHE A C 1
ATOM 981 O O . PHE A 1 120 ? -13.415 4.001 8.910 1.00 97.81 120 PHE A O 1
ATOM 988 N N . ILE A 1 121 ? -12.978 6.146 8.373 1.00 96.88 121 ILE A N 1
ATOM 989 C CA . ILE A 1 121 ? -13.931 6.758 9.316 1.00 96.88 121 ILE A CA 1
ATOM 990 C C . ILE A 1 121 ? -15.375 6.402 8.942 1.00 96.88 121 ILE A C 1
ATOM 992 O O . ILE A 1 121 ? -16.205 6.200 9.820 1.00 96.88 121 ILE A O 1
ATOM 996 N N . GLU A 1 122 ? -15.665 6.309 7.645 1.00 96.75 122 GLU A N 1
ATOM 997 C CA . GLU A 1 122 ? -16.991 5.989 7.106 1.00 96.75 122 GLU A CA 1
ATOM 998 C C . GLU A 1 122 ? -17.257 4.475 6.958 1.00 96.75 122 GLU A C 1
ATOM 1000 O O . GLU A 1 122 ? -18.224 4.095 6.300 1.00 96.75 122 GLU A O 1
ATOM 1005 N N . ASP A 1 123 ? -16.399 3.607 7.509 1.00 96.25 123 ASP A N 1
ATOM 1006 C CA . ASP A 1 123 ? -16.495 2.142 7.394 1.00 96.25 123 ASP A CA 1
ATOM 1007 C C . ASP A 1 123 ? -16.534 1.605 5.940 1.00 96.25 123 ASP A C 1
ATOM 1009 O O . ASP A 1 123 ? -17.129 0.571 5.631 1.00 96.25 123 ASP A O 1
ATOM 1013 N N . LYS A 1 124 ? -15.858 2.296 5.014 1.00 98.00 124 LYS A N 1
ATOM 1014 C CA . LYS A 1 124 ? -15.798 1.987 3.574 1.00 98.00 124 LYS A CA 1
ATOM 1015 C C . LYS A 1 124 ? -14.546 1.195 3.176 1.00 98.00 124 LYS A C 1
ATOM 1017 O O . LYS A 1 124 ? -13.875 1.517 2.194 1.00 98.00 124 LYS A O 1
ATOM 1022 N N . ASP A 1 125 ? -14.246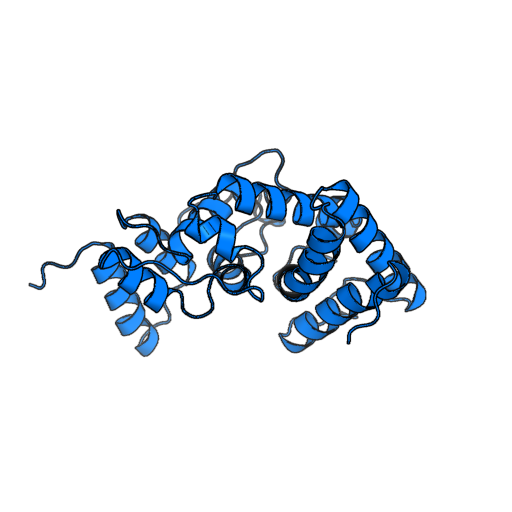 0.112 3.884 1.00 97.94 125 ASP A N 1
ATOM 1023 C CA . ASP A 1 125 ? -13.110 -0.791 3.613 1.00 97.94 125 ASP A CA 1
ATOM 1024 C C . ASP A 1 125 ? -13.065 -1.296 2.168 1.00 97.94 125 ASP A C 1
ATOM 1026 O O . ASP A 1 125 ? -11.973 -1.317 1.595 1.00 97.94 125 ASP A O 1
ATOM 1030 N N . PRO A 1 126 ? -14.202 -1.647 1.525 1.00 98.44 126 PRO A N 1
ATOM 1031 C CA . PRO A 1 126 ? -14.188 -2.051 0.123 1.00 98.44 126 PRO A CA 1
ATOM 1032 C C . PRO A 1 126 ? -13.657 -0.957 -0.809 1.00 98.44 126 PRO A C 1
ATOM 1034 O O . PRO A 1 126 ? -13.021 -1.266 -1.816 1.00 98.44 126 PRO A O 1
ATOM 1037 N N . VAL A 1 127 ? -13.868 0.319 -0.468 1.00 98.56 127 VAL A N 1
ATOM 1038 C CA . VAL A 1 127 ? -13.351 1.460 -1.236 1.00 98.56 127 VAL A CA 1
ATOM 1039 C C . VAL A 1 127 ? -11.843 1.593 -1.034 1.00 98.56 127 VAL A C 1
ATOM 1041 O O . VAL A 1 127 ? -11.111 1.684 -2.018 1.00 98.56 127 VAL A O 1
ATOM 1044 N N . ILE A 1 128 ? -11.361 1.499 0.213 1.00 98.62 128 ILE A N 1
ATOM 1045 C CA . ILE A 1 128 ? -9.919 1.472 0.528 1.00 98.62 128 ILE A CA 1
ATOM 1046 C C . ILE A 1 128 ? -9.234 0.352 -0.262 1.00 98.62 128 ILE A C 1
ATOM 1048 O O . ILE A 1 128 ? -8.240 0.583 -0.952 1.00 98.62 128 ILE A O 1
ATOM 1052 N N . TYR A 1 129 ? -9.799 -0.857 -0.202 1.00 98.69 129 TYR A N 1
ATOM 1053 C CA . TYR A 1 129 ? -9.308 -2.017 -0.933 1.00 98.69 129 TYR A CA 1
ATOM 1054 C C . TYR A 1 129 ? -9.273 -1.760 -2.442 1.00 98.69 129 TYR A C 1
ATOM 1056 O O . TYR A 1 129 ? -8.242 -1.983 -3.071 1.00 98.69 129 TYR A O 1
ATOM 1064 N N . LYS A 1 130 ? -10.371 -1.261 -3.026 1.00 98.75 130 LYS A N 1
ATOM 1065 C CA . LYS A 1 130 ? -10.488 -1.032 -4.471 1.00 98.75 130 LYS A CA 1
ATOM 1066 C C . LYS A 1 130 ? -9.481 -0.003 -4.982 1.00 98.75 130 LYS A C 1
ATOM 1068 O O . LYS A 1 130 ? -8.865 -0.244 -6.018 1.00 98.75 130 LYS A O 1
ATOM 1073 N N . ILE A 1 131 ? -9.277 1.099 -4.261 1.00 98.75 131 ILE A N 1
ATOM 1074 C CA . ILE A 1 131 ? -8.307 2.136 -4.642 1.00 98.75 131 ILE A CA 1
ATOM 1075 C C . ILE A 1 131 ? -6.882 1.568 -4.606 1.00 98.75 131 ILE A C 1
ATOM 1077 O O . ILE A 1 131 ? -6.133 1.706 -5.575 1.00 98.75 131 ILE A O 1
ATOM 1081 N N . LEU A 1 132 ? -6.512 0.881 -3.519 1.00 98.75 132 LEU A N 1
ATOM 1082 C CA . LEU A 1 132 ? -5.204 0.229 -3.420 1.00 98.75 132 LEU A CA 1
ATOM 1083 C C . LEU A 1 132 ? -5.029 -0.826 -4.520 1.00 98.75 132 LEU A C 1
ATOM 1085 O O . LEU A 1 132 ? -3.956 -0.921 -5.112 1.00 98.75 132 LEU A O 1
ATOM 1089 N N . LEU A 1 133 ? -6.075 -1.606 -4.812 1.00 98.75 133 LEU A N 1
ATOM 1090 C CA . LEU A 1 133 ? -6.042 -2.647 -5.835 1.00 98.75 133 LEU A CA 1
ATOM 1091 C C . LEU A 1 133 ? -5.795 -2.040 -7.216 1.00 98.75 133 LEU A C 1
ATOM 1093 O O . LEU A 1 133 ? -4.940 -2.541 -7.937 1.00 98.75 133 LEU A O 1
ATOM 1097 N N . ASN A 1 134 ? -6.501 -0.962 -7.566 1.00 98.88 134 ASN A N 1
ATOM 1098 C CA . ASN A 1 134 ? -6.302 -0.249 -8.827 1.00 98.88 134 ASN A CA 1
ATOM 1099 C C . ASN A 1 134 ? -4.850 0.239 -8.963 1.00 98.88 134 ASN A C 1
ATOM 1101 O O . ASN A 1 134 ? -4.217 -0.008 -9.985 1.00 98.88 134 ASN A O 1
ATOM 1105 N N . CYS A 1 135 ? -4.298 0.856 -7.914 1.00 98.81 135 CYS A N 1
ATOM 1106 C CA . CYS A 1 135 ? -2.913 1.330 -7.908 1.00 98.81 135 CYS A CA 1
ATOM 1107 C C . CYS A 1 135 ? -1.905 0.183 -8.087 1.00 98.81 135 CYS A C 1
ATOM 1109 O O . CYS A 1 135 ? -1.051 0.229 -8.974 1.00 98.81 135 CYS A O 1
ATOM 1111 N N . PHE A 1 136 ? -2.022 -0.890 -7.299 1.00 98.50 136 PHE A N 1
ATOM 1112 C CA . PHE A 1 136 ? -1.072 -1.999 -7.387 1.00 98.50 136 PHE A CA 1
ATOM 1113 C C . PHE A 1 136 ? -1.217 -2.819 -8.676 1.00 98.50 136 PHE A C 1
ATOM 1115 O O . PHE A 1 136 ? -0.215 -3.308 -9.197 1.00 98.50 136 PHE A O 1
ATOM 1122 N N . ARG A 1 137 ? -2.431 -2.968 -9.222 1.00 98.62 137 ARG A N 1
ATOM 1123 C CA . ARG A 1 137 ? -2.631 -3.605 -10.534 1.00 98.62 137 ARG A CA 1
ATOM 1124 C C . ARG A 1 137 ? -2.007 -2.783 -11.652 1.00 98.62 137 ARG A C 1
ATOM 1126 O O . ARG A 1 137 ? -1.338 -3.355 -12.503 1.00 98.62 137 ARG A O 1
ATOM 1133 N N . ALA A 1 138 ? -2.151 -1.462 -11.605 1.00 98.81 138 ALA A N 1
ATOM 1134 C CA . ALA A 1 138 ? -1.571 -0.576 -12.600 1.00 98.81 138 ALA A CA 1
ATOM 1135 C C . ALA A 1 138 ? -0.039 -0.669 -12.659 1.00 98.81 138 ALA A C 1
ATOM 1137 O O . ALA A 1 138 ? 0.515 -0.836 -13.744 1.00 98.81 138 ALA A O 1
ATOM 1138 N N . ILE A 1 139 ? 0.657 -0.618 -11.515 1.00 98.44 139 ILE A N 1
ATOM 1139 C CA . ILE A 1 139 ? 2.124 -0.762 -11.505 1.00 98.44 139 ILE A CA 1
ATOM 1140 C C . ILE A 1 139 ? 2.548 -2.157 -11.981 1.00 98.44 139 ILE A C 1
ATOM 1142 O O . ILE A 1 139 ? 3.473 -2.261 -12.781 1.00 98.44 139 ILE A O 1
ATOM 1146 N N . ALA A 1 140 ? 1.850 -3.214 -11.551 1.00 97.81 140 ALA A N 1
ATOM 1147 C CA . ALA A 1 140 ? 2.138 -4.579 -11.984 1.00 97.81 140 ALA A CA 1
ATOM 1148 C C . ALA A 1 140 ? 1.918 -4.766 -13.492 1.00 97.81 140 ALA A C 1
ATOM 1150 O O . ALA A 1 140 ? 2.662 -5.499 -14.124 1.00 97.81 140 ALA A O 1
ATOM 1151 N N . HIS A 1 141 ? 0.925 -4.086 -14.069 1.00 98.44 141 HIS A N 1
ATOM 1152 C CA . HIS A 1 141 ? 0.651 -4.103 -15.502 1.00 98.44 141 HIS A CA 1
ATOM 1153 C C . HIS A 1 141 ? 1.716 -3.342 -16.310 1.00 98.44 141 HIS A C 1
ATOM 1155 O O . HIS A 1 141 ? 2.193 -3.837 -17.327 1.00 98.44 141 HIS A O 1
ATOM 1161 N N . VAL A 1 142 ? 2.109 -2.138 -15.877 1.00 98.62 142 VAL A N 1
ATOM 1162 C CA . VAL A 1 142 ? 3.088 -1.304 -16.606 1.00 98.62 142 VAL A CA 1
ATOM 1163 C C . VAL A 1 142 ? 4.510 -1.886 -16.554 1.00 98.62 142 VAL A C 1
ATOM 1165 O O . VAL A 1 142 ? 5.272 -1.763 -17.522 1.00 98.62 142 VAL A O 1
ATOM 1168 N N . PHE A 1 143 ? 4.848 -2.531 -15.438 1.00 97.94 143 PHE A N 1
ATOM 1169 C CA . PHE A 1 143 ? 6.144 -3.150 -15.161 1.00 97.94 143 PHE A CA 1
ATOM 1170 C C . PHE A 1 143 ? 5.994 -4.669 -14.992 1.00 97.94 143 PHE A C 1
ATOM 1172 O O . PHE A 1 143 ? 6.387 -5.233 -13.971 1.00 97.94 143 PHE A O 1
ATOM 1179 N N . ASP A 1 144 ? 5.355 -5.331 -15.961 1.00 97.12 144 ASP A N 1
ATOM 1180 C CA . ASP A 1 144 ? 5.024 -6.763 -15.885 1.00 97.12 144 ASP A CA 1
ATOM 1181 C C . ASP A 1 144 ? 6.264 -7.647 -15.667 1.00 97.12 144 ASP A C 1
ATOM 1183 O O . ASP A 1 144 ? 6.253 -8.541 -14.816 1.00 97.12 144 ASP A O 1
ATOM 1187 N N . GLU A 1 145 ? 7.360 -7.350 -16.370 1.00 95.56 145 GLU A N 1
ATOM 1188 C CA . GLU A 1 145 ? 8.629 -8.065 -16.226 1.00 95.56 145 GLU A CA 1
ATOM 1189 C C . GLU A 1 145 ? 9.225 -7.859 -14.827 1.00 95.56 145 GLU A C 1
ATOM 1191 O O . GLU A 1 145 ? 9.530 -8.827 -14.124 1.00 95.56 145 GLU A O 1
ATOM 1196 N N . GLU A 1 146 ? 9.352 -6.609 -14.380 1.00 95.38 146 GLU A N 1
ATOM 1197 C CA . GLU A 1 146 ? 9.954 -6.284 -13.087 1.00 95.38 146 GLU A CA 1
ATOM 1198 C C . GLU A 1 146 ? 9.096 -6.750 -11.913 1.00 95.38 146 GLU A C 1
ATOM 1200 O O . GLU A 1 146 ? 9.608 -7.061 -10.834 1.00 95.38 146 GLU A O 1
ATOM 1205 N N . TRP A 1 147 ? 7.781 -6.826 -12.115 1.00 94.50 147 TRP A N 1
ATOM 1206 C CA . TRP A 1 147 ? 6.852 -7.352 -11.132 1.00 94.50 147 TRP A CA 1
ATOM 1207 C C . TRP A 1 147 ? 6.946 -8.873 -11.009 1.00 94.50 147 TRP A C 1
ATOM 1209 O O . TRP A 1 147 ? 6.851 -9.396 -9.894 1.00 94.50 147 TRP A O 1
ATOM 1219 N N . LYS A 1 148 ? 7.104 -9.603 -12.119 1.00 92.19 148 LYS A N 1
ATOM 1220 C CA . LYS A 1 148 ? 7.159 -11.076 -12.134 1.00 92.19 148 LYS A CA 1
ATOM 1221 C C . LYS A 1 148 ? 8.518 -11.645 -11.737 1.00 92.19 148 LYS A C 1
ATOM 1223 O O . LYS A 1 148 ? 8.551 -12.773 -11.258 1.00 92.19 148 LYS A O 1
ATOM 1228 N N . ASN A 1 149 ? 9.596 -10.869 -11.858 1.00 91.94 149 ASN A N 1
ATOM 1229 C CA . ASN A 1 149 ? 10.968 -11.329 -11.624 1.00 91.94 149 ASN A CA 1
ATOM 1230 C C . ASN A 1 149 ? 11.604 -10.666 -10.383 1.00 91.94 149 ASN A C 1
ATOM 1232 O O . ASN A 1 149 ? 12.540 -9.868 -10.507 1.00 91.94 149 ASN A O 1
ATOM 1236 N N . PRO A 1 150 ? 11.136 -10.982 -9.157 1.00 89.50 150 PRO A N 1
ATOM 1237 C CA . PRO A 1 150 ? 11.672 -10.381 -7.943 1.00 89.50 150 PRO A CA 1
ATOM 1238 C C . PRO A 1 150 ? 13.134 -10.752 -7.699 1.00 89.50 150 PRO A C 1
ATOM 1240 O O . PRO A 1 150 ? 13.794 -10.060 -6.946 1.00 89.50 150 PRO A O 1
ATOM 1243 N N . GLU A 1 151 ? 13.702 -11.802 -8.281 1.00 88.44 151 GLU A N 1
ATOM 1244 C CA . GLU A 1 151 ? 15.130 -12.094 -8.079 1.00 88.44 151 GLU A CA 1
ATOM 1245 C C . GLU A 1 151 ? 16.018 -10.976 -8.642 1.00 88.44 151 GLU A C 1
ATOM 1247 O O . GLU A 1 151 ? 16.912 -10.487 -7.949 1.00 88.44 151 GLU A O 1
ATOM 1252 N N . GLN A 1 152 ? 15.675 -10.486 -9.834 1.00 91.06 152 GLN A N 1
ATOM 1253 C CA . GLN A 1 152 ? 16.410 -9.452 -10.559 1.00 91.06 152 GLN A CA 1
ATOM 1254 C C . GLN A 1 152 ? 15.990 -8.029 -10.165 1.00 91.06 152 GLN A C 1
ATOM 1256 O O . GLN A 1 152 ? 16.830 -7.129 -10.071 1.00 91.06 152 GLN A O 1
ATOM 1261 N N . TYR A 1 153 ? 14.699 -7.816 -9.903 1.00 93.81 153 TYR A N 1
ATOM 1262 C CA . TYR A 1 153 ? 14.135 -6.482 -9.714 1.00 93.81 153 TYR A CA 1
ATOM 1263 C C . TYR A 1 153 ? 13.666 -6.224 -8.276 1.00 93.81 153 TYR A C 1
ATOM 1265 O O . TYR A 1 153 ? 13.339 -7.123 -7.498 1.00 93.81 153 TYR A O 1
ATOM 1273 N N . ILE A 1 154 ? 13.653 -4.949 -7.889 1.00 93.25 154 ILE A N 1
ATOM 1274 C CA . ILE A 1 154 ? 13.289 -4.510 -6.534 1.00 93.25 154 ILE A CA 1
ATOM 1275 C C . ILE A 1 154 ? 11.815 -4.110 -6.395 1.00 93.25 154 ILE A C 1
ATOM 1277 O O . ILE A 1 154 ? 11.374 -3.814 -5.281 1.00 93.25 154 ILE A O 1
ATOM 1281 N N . LEU A 1 155 ? 11.064 -4.077 -7.499 1.00 93.69 155 LEU A N 1
ATOM 1282 C CA . LEU A 1 155 ? 9.746 -3.444 -7.573 1.00 93.69 155 LEU A CA 1
ATOM 1283 C C . LEU A 1 155 ? 8.717 -4.088 -6.631 1.00 93.69 155 LEU A C 1
ATOM 1285 O O . LEU A 1 155 ? 8.075 -3.389 -5.851 1.00 93.69 155 LEU A O 1
ATOM 1289 N N . SER A 1 156 ? 8.610 -5.417 -6.635 1.00 91.38 156 SER A N 1
ATOM 1290 C CA . SER A 1 156 ? 7.694 -6.151 -5.749 1.00 91.38 156 SER A CA 1
ATOM 1291 C C . SER A 1 156 ? 8.284 -6.448 -4.358 1.00 91.38 156 SER A C 1
ATOM 1293 O O . SER A 1 156 ? 7.633 -7.081 -3.522 1.00 91.38 156 SER A O 1
ATOM 1295 N N . LYS A 1 157 ? 9.527 -6.022 -4.091 1.00 90.69 157 LYS A N 1
ATOM 1296 C CA . LYS A 1 157 ? 10.184 -6.149 -2.779 1.00 90.69 157 LYS A CA 1
ATOM 1297 C C . LYS A 1 157 ? 9.818 -4.975 -1.873 1.00 90.69 157 LYS A C 1
ATOM 1299 O O . LYS A 1 157 ? 9.195 -4.003 -2.290 1.00 90.69 157 LYS A O 1
ATOM 1304 N N . THR A 1 158 ? 10.286 -5.029 -0.627 1.00 90.75 158 THR A N 1
ATOM 1305 C CA . THR A 1 158 ? 10.120 -3.962 0.371 1.00 90.75 158 THR A CA 1
ATOM 1306 C C . THR A 1 158 ? 10.494 -2.571 -0.151 1.00 90.75 158 THR A C 1
ATOM 1308 O O . THR A 1 158 ? 9.789 -1.613 0.152 1.00 90.75 158 THR A O 1
ATOM 1311 N N . THR A 1 159 ? 11.573 -2.439 -0.934 1.00 92.19 159 THR A N 1
ATOM 1312 C CA . THR A 1 159 ? 12.021 -1.135 -1.451 1.00 92.19 159 THR A CA 1
ATOM 1313 C C . THR A 1 159 ? 11.041 -0.549 -2.464 1.00 92.19 159 THR A C 1
ATOM 1315 O O . THR A 1 159 ? 10.612 0.591 -2.290 1.00 92.19 159 THR A O 1
ATOM 1318 N N . GLY A 1 160 ? 10.657 -1.318 -3.488 1.00 94.56 160 GLY A N 1
ATOM 1319 C CA . GLY A 1 160 ? 9.693 -0.861 -4.489 1.00 94.56 160 GLY A CA 1
ATOM 1320 C C . GLY A 1 160 ? 8.310 -0.626 -3.887 1.00 94.56 160 GLY A C 1
ATOM 1321 O O . GLY A 1 160 ? 7.754 0.458 -4.045 1.00 94.56 160 GLY A O 1
ATOM 1322 N N . PHE A 1 161 ? 7.812 -1.565 -3.076 1.00 95.38 161 PHE A N 1
ATOM 1323 C CA . PHE A 1 161 ? 6.551 -1.405 -2.346 1.00 95.38 161 PHE A CA 1
ATOM 1324 C C . PHE A 1 161 ? 6.544 -0.145 -1.470 1.00 95.38 161 PHE A C 1
ATOM 1326 O O . PHE A 1 161 ? 5.617 0.659 -1.543 1.00 95.38 161 PHE A O 1
ATOM 1333 N N . GLY A 1 162 ? 7.597 0.067 -0.676 1.00 94.88 162 GLY A N 1
ATOM 1334 C CA . GLY A 1 162 ? 7.721 1.250 0.172 1.00 94.88 162 GLY A CA 1
ATOM 1335 C C . GLY A 1 162 ? 7.726 2.553 -0.628 1.00 94.88 162 GLY A C 1
ATOM 1336 O O . GLY A 1 162 ? 7.097 3.520 -0.209 1.00 94.88 162 GLY A O 1
ATOM 1337 N N . ALA A 1 163 ? 8.376 2.581 -1.794 1.00 96.56 163 ALA A N 1
ATOM 1338 C CA . ALA A 1 163 ? 8.380 3.747 -2.677 1.00 96.56 163 ALA A CA 1
ATOM 1339 C C . ALA A 1 163 ? 7.000 4.041 -3.292 1.00 96.56 163 ALA A C 1
ATOM 1341 O O . ALA A 1 163 ? 6.584 5.200 -3.337 1.00 96.56 163 ALA A O 1
ATOM 1342 N N . ILE A 1 164 ? 6.270 3.005 -3.717 1.00 97.62 164 ILE A N 1
ATOM 1343 C CA . ILE A 1 164 ? 4.901 3.141 -4.240 1.00 97.62 164 ILE A CA 1
ATOM 1344 C C . ILE A 1 164 ? 3.981 3.691 -3.146 1.00 97.62 164 ILE A C 1
ATOM 1346 O O . ILE A 1 164 ? 3.273 4.669 -3.360 1.00 97.62 164 ILE A O 1
ATOM 1350 N N . VAL A 1 165 ? 4.045 3.136 -1.933 1.00 97.19 165 VAL A N 1
ATOM 1351 C CA . VAL A 1 165 ? 3.216 3.611 -0.815 1.00 97.19 165 VAL A CA 1
ATOM 1352 C C . VAL A 1 165 ? 3.582 5.039 -0.396 1.00 97.19 165 VAL A C 1
ATOM 1354 O O . VAL A 1 165 ? 2.690 5.839 -0.130 1.00 97.19 165 VAL A O 1
ATOM 1357 N N . LYS A 1 166 ? 4.873 5.400 -0.378 1.00 95.81 166 LYS A N 1
ATOM 1358 C CA . LYS A 1 166 ? 5.318 6.773 -0.071 1.00 95.81 166 LYS A CA 1
ATOM 1359 C C . LYS A 1 166 ? 4.859 7.794 -1.120 1.00 95.81 166 LYS A C 1
ATOM 1361 O O . LYS A 1 166 ? 4.541 8.920 -0.753 1.00 95.81 166 LYS A O 1
ATOM 1366 N N . SER A 1 167 ? 4.793 7.405 -2.393 1.00 97.06 167 SER A N 1
ATOM 1367 C CA . SER A 1 167 ? 4.314 8.278 -3.478 1.00 97.06 167 SER A CA 1
ATOM 1368 C C . SER A 1 167 ? 2.791 8.330 -3.585 1.00 97.06 167 SER A C 1
ATOM 1370 O O . SER A 1 167 ? 2.252 9.268 -4.171 1.00 97.06 167 SER A O 1
ATOM 1372 N N . PHE A 1 168 ? 2.091 7.372 -2.973 1.00 97.81 168 PHE A N 1
ATOM 1373 C CA . PHE A 1 168 ? 0.646 7.218 -3.081 1.00 97.81 168 PHE A CA 1
ATOM 1374 C C . PHE A 1 168 ? -0.138 8.477 -2.704 1.00 97.81 168 PHE A C 1
ATOM 1376 O O . PHE A 1 168 ? -1.128 8.768 -3.361 1.00 97.81 168 PHE A O 1
ATOM 1383 N N . ASN A 1 169 ? 0.285 9.235 -1.685 1.00 95.06 169 ASN A N 1
ATOM 1384 C CA . ASN A 1 169 ? -0.434 10.447 -1.274 1.00 95.06 169 ASN A CA 1
ATOM 1385 C C . ASN A 1 169 ? -0.530 11.471 -2.416 1.00 95.06 169 ASN A C 1
ATOM 1387 O O . ASN A 1 169 ? -1.607 11.982 -2.700 1.00 95.06 169 ASN A O 1
ATOM 1391 N N . GLU A 1 170 ? 0.573 11.718 -3.124 1.00 95.44 170 GLU A N 1
ATOM 1392 C CA . GLU A 1 170 ? 0.578 12.658 -4.249 1.00 95.44 170 GLU A CA 1
ATOM 1393 C C . GLU A 1 170 ? -0.197 12.112 -5.451 1.00 95.44 170 GLU A C 1
ATOM 1395 O O . GLU A 1 170 ? -0.994 12.833 -6.046 1.00 95.44 170 GLU A O 1
ATOM 1400 N N . LEU A 1 171 ? -0.049 10.819 -5.767 1.00 97.19 171 LEU A N 1
ATOM 1401 C CA . LEU A 1 171 ? -0.834 10.192 -6.837 1.00 97.19 171 LEU A CA 1
ATOM 1402 C C . LEU A 1 171 ? -2.338 10.248 -6.540 1.00 97.19 171 LEU A C 1
ATOM 1404 O O . LEU A 1 171 ? -3.130 10.555 -7.429 1.00 97.19 171 LEU A O 1
ATOM 1408 N N . TYR A 1 172 ? -2.724 9.997 -5.287 1.00 97.06 172 TYR A N 1
ATOM 1409 C CA . TYR A 1 172 ? -4.104 10.104 -4.833 1.00 97.06 172 TYR A CA 1
ATOM 1410 C C . TYR A 1 172 ? -4.617 11.532 -4.987 1.00 97.06 172 TYR A C 1
ATOM 1412 O O . TYR A 1 172 ? -5.683 11.707 -5.555 1.00 97.06 172 TYR A O 1
ATOM 1420 N N . LYS A 1 173 ? -3.869 12.553 -4.544 1.00 94.88 173 LYS A N 1
ATOM 1421 C CA . LYS A 1 173 ? -4.280 13.962 -4.693 1.00 94.88 173 LYS A CA 1
ATOM 1422 C C . LYS A 1 173 ? -4.535 14.331 -6.152 1.00 94.88 173 LYS A C 1
ATOM 1424 O O . LYS A 1 173 ? -5.547 14.956 -6.448 1.00 94.88 173 LYS A O 1
ATOM 1429 N N . ILE A 1 174 ? -3.650 13.921 -7.063 1.00 94.62 174 ILE A N 1
ATOM 1430 C CA . ILE A 1 174 ? -3.829 14.163 -8.502 1.00 94.62 174 ILE A CA 1
ATOM 1431 C C . ILE A 1 174 ? -5.110 13.478 -9.000 1.00 94.62 174 ILE A C 1
ATOM 1433 O O . ILE A 1 174 ? -5.883 14.093 -9.734 1.00 94.62 174 ILE A O 1
ATOM 1437 N N . GLY A 1 175 ? -5.342 12.226 -8.600 1.00 95.56 175 GLY A N 1
ATOM 1438 C CA . GLY A 1 175 ? -6.539 11.471 -8.974 1.00 95.56 175 GLY A CA 1
ATOM 1439 C C . GLY A 1 175 ? -7.823 12.066 -8.398 1.00 95.56 175 GLY A C 1
ATOM 1440 O O . GLY A 1 175 ? -8.798 12.229 -9.118 1.00 95.56 175 GLY A O 1
ATOM 1441 N N . ASP A 1 176 ? -7.808 12.478 -7.132 1.00 94.06 176 ASP A N 1
ATOM 1442 C CA . ASP A 1 176 ? -8.933 13.101 -6.425 1.00 94.06 176 ASP A CA 1
ATOM 1443 C C . ASP A 1 176 ? -9.343 14.427 -7.088 1.00 94.06 176 ASP A C 1
ATOM 1445 O O . ASP A 1 176 ? -10.519 14.637 -7.375 1.00 94.06 176 ASP A O 1
ATOM 1449 N N . ILE A 1 177 ? -8.369 15.270 -7.461 1.00 93.56 177 ILE A N 1
ATOM 1450 C CA . ILE A 1 177 ? -8.604 16.516 -8.218 1.00 93.56 177 ILE A CA 1
ATOM 1451 C C . ILE A 1 177 ? -9.218 16.228 -9.593 1.00 93.56 177 ILE A C 1
ATOM 1453 O O . ILE A 1 177 ? -10.077 16.975 -10.062 1.00 93.56 177 ILE A O 1
ATOM 1457 N N . LYS A 1 178 ? -8.793 15.141 -10.242 1.00 93.62 178 LYS A N 1
ATOM 1458 C CA . LYS A 1 178 ? -9.331 14.693 -11.535 1.00 93.62 178 LYS A CA 1
ATOM 1459 C C . LYS A 1 178 ? -10.622 13.880 -11.401 1.00 93.62 178 LYS A C 1
ATOM 1461 O O . LYS A 1 178 ? -11.197 13.515 -12.423 1.00 93.62 178 LYS A O 1
ATOM 1466 N N . ASN A 1 179 ? -11.075 13.619 -10.172 1.00 95.75 179 ASN A N 1
ATOM 1467 C CA . ASN A 1 179 ? -12.170 12.709 -9.848 1.00 95.75 179 ASN A CA 1
ATOM 1468 C C . ASN A 1 179 ? -12.013 11.322 -10.509 1.00 95.75 179 ASN A C 1
ATOM 1470 O O . ASN A 1 179 ? -12.974 10.730 -11.001 1.00 95.75 179 ASN A O 1
ATOM 1474 N N . ASP A 1 180 ? -10.780 10.820 -10.550 1.00 96.94 180 ASP A N 1
ATOM 1475 C CA . ASP A 1 180 ? -10.410 9.567 -11.194 1.00 96.94 180 ASP A CA 1
ATOM 1476 C C . ASP A 1 180 ? -9.347 8.826 -10.367 1.00 96.94 180 ASP A C 1
ATOM 1478 O O . ASP A 1 180 ? -8.180 9.205 -10.313 1.00 96.94 180 ASP A O 1
ATOM 1482 N N . LEU A 1 181 ? -9.773 7.743 -9.714 1.00 97.75 181 LEU A N 1
ATOM 1483 C CA . LEU A 1 181 ? -8.919 6.789 -8.991 1.00 97.75 181 LEU A CA 1
ATOM 1484 C C . LEU A 1 181 ? -9.017 5.386 -9.623 1.00 97.75 181 LEU A C 1
ATOM 1486 O O . LEU A 1 181 ? -8.904 4.359 -8.940 1.00 97.75 181 LEU A O 1
ATOM 1490 N N . SER A 1 182 ? -9.306 5.335 -10.928 1.00 98.56 182 SER A N 1
ATOM 1491 C CA . SER A 1 182 ? -9.383 4.103 -11.716 1.00 98.56 182 SER A CA 1
ATOM 1492 C C . SER A 1 182 ? -8.013 3.444 -11.898 1.00 98.56 182 SER A C 1
ATOM 1494 O O . SER A 1 182 ? -6.961 4.028 -11.636 1.00 98.56 182 SER A O 1
ATOM 1496 N N . GLU A 1 183 ? -8.015 2.189 -12.342 1.00 98.62 183 GLU A N 1
ATOM 1497 C CA . GLU A 1 183 ? -6.779 1.496 -12.714 1.00 98.62 183 GLU A CA 1
ATOM 1498 C C . GLU A 1 183 ? -6.117 2.181 -13.916 1.00 98.62 183 GLU A C 1
ATOM 1500 O O . GLU A 1 183 ? -4.904 2.360 -13.928 1.00 98.62 183 GLU A O 1
ATOM 1505 N N . GLU A 1 184 ? -6.915 2.662 -14.868 1.00 98.38 184 GLU A N 1
ATOM 1506 C CA . GLU A 1 184 ? -6.485 3.405 -16.050 1.00 98.38 184 GLU A CA 1
ATOM 1507 C C . GLU A 1 184 ? -5.775 4.715 -15.684 1.00 98.38 184 GLU A C 1
ATOM 1509 O O . GLU A 1 184 ? -4.761 5.059 -16.299 1.00 98.38 184 GLU A O 1
ATOM 1514 N N . PHE A 1 185 ? -6.259 5.431 -14.665 1.00 98.06 185 PHE A N 1
ATOM 1515 C CA . PHE A 1 185 ? -5.571 6.601 -14.120 1.00 98.06 185 PHE A CA 1
ATOM 1516 C C . PHE A 1 185 ? -4.179 6.239 -13.598 1.00 98.06 185 PHE A C 1
ATOM 1518 O O . PHE A 1 185 ? -3.181 6.828 -14.023 1.00 98.06 185 PHE A O 1
ATOM 1525 N N . PHE A 1 186 ? -4.090 5.232 -12.726 1.00 98.56 186 PHE A N 1
ATOM 1526 C CA . PHE A 1 186 ? -2.803 4.814 -12.178 1.00 98.56 186 PHE A CA 1
ATOM 1527 C C . PHE A 1 186 ? -1.870 4.245 -13.260 1.00 98.56 186 PHE A C 1
ATOM 1529 O O . PHE A 1 186 ? -0.660 4.452 -13.174 1.00 98.56 186 PHE A O 1
ATOM 1536 N N . ILE A 1 187 ? -2.397 3.596 -14.310 1.00 98.62 187 ILE A N 1
ATOM 1537 C CA . ILE A 1 187 ? -1.602 3.137 -15.461 1.00 98.62 187 ILE A CA 1
ATOM 1538 C C . ILE A 1 187 ? -0.908 4.330 -16.119 1.00 98.62 187 ILE A C 1
ATOM 1540 O O . ILE A 1 187 ? 0.301 4.267 -16.334 1.00 98.62 187 ILE A O 1
ATOM 1544 N N . LYS A 1 188 ? -1.623 5.435 -16.368 1.00 97.81 188 LYS A N 1
ATOM 1545 C CA . LYS A 1 188 ? -1.022 6.658 -16.930 1.00 97.81 188 LYS A CA 1
ATOM 1546 C C . LYS A 1 188 ? 0.086 7.202 -16.026 1.00 97.81 188 LYS A C 1
ATOM 1548 O O . LYS A 1 188 ? 1.163 7.537 -16.513 1.00 97.81 188 LYS A O 1
ATOM 1553 N N . CYS A 1 189 ? -0.136 7.232 -14.709 1.00 98.12 189 CYS A N 1
ATOM 1554 C CA . CYS A 1 189 ? 0.889 7.675 -13.762 1.00 98.12 189 CYS A CA 1
ATOM 1555 C C . CYS A 1 189 ? 2.156 6.810 -13.824 1.00 98.12 189 CYS A C 1
ATOM 1557 O O . CYS A 1 189 ? 3.275 7.328 -13.845 1.00 98.12 189 CYS A O 1
ATOM 1559 N N . PHE A 1 190 ? 2.001 5.488 -13.874 1.00 98.38 190 PHE A N 1
ATOM 1560 C CA . PHE A 1 190 ? 3.144 4.580 -13.917 1.00 98.38 190 PHE A CA 1
ATOM 1561 C C . PHE A 1 190 ? 3.807 4.504 -15.296 1.00 98.38 190 PHE A C 1
ATOM 1563 O O . PHE A 1 190 ? 5.010 4.265 -15.361 1.00 98.38 190 PHE A O 1
ATOM 1570 N N . GLN A 1 191 ? 3.085 4.785 -16.384 1.00 98.06 191 GLN A N 1
ATOM 1571 C CA . GLN A 1 191 ? 3.677 4.989 -17.710 1.00 98.06 191 GLN A CA 1
ATOM 1572 C C . GLN A 1 191 ? 4.589 6.219 -17.727 1.00 98.06 191 GLN A C 1
ATOM 1574 O O . GLN A 1 191 ? 5.716 6.129 -18.208 1.00 98.06 191 GLN A O 1
ATOM 1579 N N . ASN A 1 192 ? 4.166 7.337 -17.126 1.00 96.81 192 ASN A N 1
ATOM 1580 C CA . ASN A 1 192 ? 5.038 8.507 -16.976 1.00 96.81 192 ASN A CA 1
ATOM 1581 C C . ASN A 1 192 ? 6.306 8.166 -16.187 1.00 96.81 192 ASN A C 1
ATOM 1583 O O . ASN A 1 192 ? 7.410 8.557 -16.565 1.00 96.81 192 ASN A O 1
ATOM 1587 N N . PHE A 1 193 ? 6.153 7.397 -15.109 1.00 97.69 193 PHE A N 1
ATOM 1588 C CA . PHE A 1 193 ? 7.280 6.923 -14.315 1.00 97.69 193 PHE A CA 1
ATOM 1589 C C . PHE A 1 193 ? 8.228 6.027 -15.126 1.00 97.69 193 PHE A C 1
ATOM 1591 O O . PHE A 1 193 ? 9.444 6.206 -15.049 1.00 97.69 193 PHE A O 1
ATOM 1598 N N . LYS A 1 194 ? 7.695 5.117 -15.948 1.00 97.25 194 LYS A N 1
ATOM 1599 C CA . LYS A 1 194 ? 8.487 4.277 -16.856 1.00 97.25 194 LYS A CA 1
ATOM 1600 C C . LYS A 1 194 ? 9.285 5.121 -17.852 1.00 97.25 194 LYS A C 1
ATOM 1602 O O . LYS A 1 194 ? 10.503 4.980 -17.915 1.00 97.25 194 LYS A O 1
ATOM 1607 N N . ASN A 1 195 ? 8.637 6.084 -18.507 1.00 95.62 195 ASN A N 1
ATOM 1608 C CA . ASN A 1 195 ? 9.300 7.017 -19.424 1.00 95.62 195 ASN A CA 1
ATOM 1609 C C . ASN A 1 195 ? 10.420 7.803 -18.721 1.00 95.62 195 ASN A C 1
ATOM 1611 O O . ASN A 1 195 ? 11.492 8.019 -19.283 1.00 95.62 195 ASN A O 1
ATOM 1615 N N . LYS A 1 196 ? 10.202 8.212 -17.464 1.00 95.00 196 LYS A N 1
ATOM 1616 C CA . LYS A 1 196 ? 11.207 8.924 -16.666 1.00 95.00 196 LYS A CA 1
ATOM 1617 C C . LYS A 1 196 ? 12.420 8.048 -16.331 1.00 95.00 196 LYS A C 1
ATOM 1619 O O . LYS A 1 196 ? 13.545 8.541 -16.361 1.00 95.00 196 LYS A O 1
ATOM 1624 N N . LEU A 1 197 ? 12.215 6.764 -16.031 1.00 95.62 197 LEU A N 1
ATOM 1625 C CA . LEU A 1 197 ? 13.310 5.807 -15.827 1.00 95.62 197 LEU A CA 1
ATOM 1626 C C . LEU A 1 197 ? 14.136 5.608 -17.101 1.00 95.62 197 LEU A C 1
ATOM 1628 O O . LEU A 1 197 ? 15.364 5.601 -17.024 1.00 95.62 197 LEU A O 1
ATOM 1632 N N . GLU A 1 198 ? 13.472 5.491 -18.251 1.00 94.94 198 GLU A N 1
ATOM 1633 C CA . GLU A 1 198 ? 14.117 5.340 -19.560 1.00 94.94 198 GLU A CA 1
ATOM 1634 C C . GLU A 1 198 ? 14.951 6.578 -19.920 1.00 94.94 198 GLU A C 1
ATOM 1636 O O . GLU A 1 198 ? 16.119 6.445 -20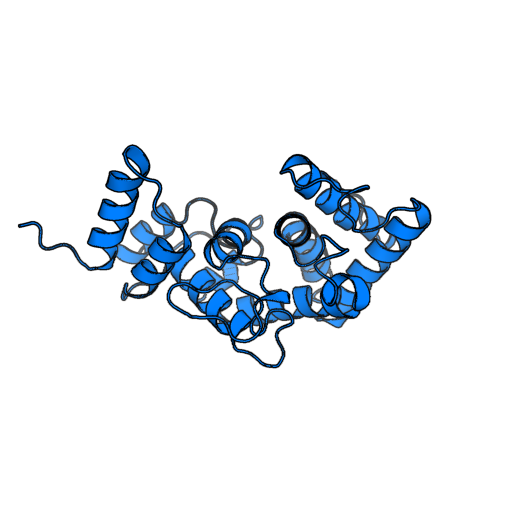.282 1.00 94.94 198 GLU A O 1
ATOM 1641 N N . GLN A 1 199 ? 14.406 7.785 -19.719 1.00 93.38 199 GLN A N 1
ATOM 1642 C CA . GLN A 1 199 ? 15.131 9.050 -19.913 1.00 93.38 199 GLN A CA 1
ATOM 1643 C C . GLN A 1 199 ? 16.384 9.161 -19.036 1.00 93.38 199 GLN A C 1
ATOM 1645 O O . GLN A 1 199 ? 17.398 9.705 -19.464 1.00 93.38 199 GLN A O 1
ATOM 1650 N N . GLU A 1 200 ? 16.319 8.663 -17.800 1.00 93.94 200 GLU A N 1
ATOM 1651 C CA . GLU A 1 200 ? 17.451 8.674 -16.869 1.00 93.94 200 GLU A CA 1
ATOM 1652 C C . GLU A 1 200 ? 18.359 7.438 -17.001 1.00 93.94 200 GLU A C 1
ATOM 1654 O O . GLU A 1 200 ? 19.320 7.315 -16.239 1.00 93.94 200 GLU A O 1
ATOM 1659 N N . ASN A 1 201 ? 18.069 6.531 -17.945 1.00 94.25 201 ASN A N 1
ATOM 1660 C CA . ASN A 1 201 ? 18.750 5.251 -18.154 1.00 94.25 201 ASN A CA 1
ATOM 1661 C C . ASN A 1 201 ? 18.914 4.433 -16.852 1.00 94.25 201 ASN A C 1
ATOM 1663 O O . ASN A 1 201 ? 19.995 3.929 -16.531 1.00 94.25 201 ASN A O 1
ATOM 1667 N N . LYS A 1 202 ? 17.836 4.343 -16.061 1.00 94.38 202 LYS A N 1
ATOM 1668 C CA . LYS A 1 202 ? 17.798 3.628 -14.775 1.00 94.38 202 LYS A CA 1
ATOM 1669 C C . LYS A 1 202 ? 16.935 2.381 -14.862 1.00 94.38 202 LYS A C 1
ATOM 1671 O O . LYS A 1 202 ? 15.819 2.423 -15.367 1.00 94.38 202 LYS A O 1
ATOM 1676 N N . LYS A 1 203 ? 17.411 1.290 -14.261 1.00 94.75 203 LYS A N 1
ATOM 1677 C CA . LYS A 1 203 ? 16.649 0.042 -14.106 1.00 94.75 203 LYS A CA 1
ATOM 1678 C C . LYS A 1 203 ? 16.230 -0.159 -12.657 1.00 94.75 203 LYS A C 1
ATOM 1680 O O . LYS A 1 203 ? 16.939 0.249 -11.743 1.00 94.75 203 LYS A O 1
ATOM 1685 N N . LEU A 1 204 ? 15.104 -0.831 -12.421 1.00 95.19 204 LEU A N 1
ATOM 1686 C CA . LEU A 1 204 ? 14.589 -1.126 -11.076 1.00 95.19 204 LEU A CA 1
ATOM 1687 C C . LEU A 1 204 ? 15.323 -2.302 -10.406 1.00 95.19 204 LEU A C 1
ATOM 1689 O O . LEU A 1 204 ? 14.697 -3.218 -9.874 1.00 95.19 204 LEU A O 1
ATOM 1693 N N . THR A 1 205 ? 16.654 -2.288 -10.429 1.00 94.88 205 THR A N 1
ATOM 1694 C CA . THR A 1 205 ? 17.523 -3.312 -9.834 1.00 94.88 205 THR A CA 1
ATOM 1695 C C . THR A 1 205 ? 18.228 -2.769 -8.589 1.00 94.88 205 THR A C 1
ATOM 1697 O O . THR A 1 205 ? 18.231 -1.564 -8.322 1.00 94.88 205 THR A O 1
ATOM 1700 N N . SER A 1 206 ? 18.850 -3.653 -7.808 1.00 89.44 206 SER A N 1
ATOM 1701 C CA . SER A 1 206 ? 19.606 -3.265 -6.609 1.00 89.44 206 SER A CA 1
ATOM 1702 C C . SER A 1 206 ? 20.864 -2.443 -6.902 1.00 89.44 206 SER A C 1
ATOM 1704 O O . SER A 1 206 ? 21.349 -1.763 -6.003 1.00 89.44 206 SER A O 1
ATOM 1706 N N . GLU A 1 207 ? 21.377 -2.496 -8.132 1.00 91.19 207 GLU A N 1
ATOM 1707 C CA . GLU A 1 207 ? 22.520 -1.698 -8.593 1.00 91.19 207 GLU A CA 1
ATOM 1708 C C . GLU A 1 207 ? 22.185 -0.199 -8.609 1.00 91.19 207 GLU A C 1
ATOM 1710 O O . GLU A 1 207 ? 22.911 0.616 -8.047 1.00 91.19 207 GLU A O 1
ATOM 1715 N N . TYR A 1 208 ? 21.032 0.161 -9.177 1.00 90.12 208 TYR A N 1
ATOM 1716 C CA . TYR A 1 208 ? 20.564 1.549 -9.237 1.00 90.12 208 TYR A CA 1
ATOM 1717 C C . TYR A 1 208 ? 19.837 1.984 -7.958 1.00 90.12 208 TYR A C 1
ATOM 1719 O O . TYR A 1 208 ? 19.837 3.167 -7.599 1.00 90.12 208 TYR A O 1
ATOM 1727 N N . PHE A 1 209 ? 19.194 1.032 -7.278 1.00 91.62 209 PHE A N 1
ATOM 1728 C CA . PHE A 1 209 ? 18.334 1.272 -6.124 1.00 91.62 209 PHE A CA 1
ATOM 1729 C C . PHE A 1 209 ? 18.651 0.277 -4.991 1.00 91.62 209 PHE A C 1
ATOM 1731 O O . PHE A 1 209 ? 17.908 -0.689 -4.776 1.00 91.62 209 PHE A O 1
ATOM 1738 N N . PRO A 1 210 ? 19.738 0.503 -4.230 1.00 87.50 210 PRO A N 1
ATOM 1739 C CA . PRO A 1 210 ? 20.135 -0.379 -3.137 1.00 87.50 210 PRO A CA 1
ATOM 1740 C C . PRO A 1 210 ? 19.086 -0.425 -2.016 1.00 87.50 210 PRO A C 1
ATOM 1742 O O . PRO A 1 210 ? 18.333 0.516 -1.775 1.00 87.50 210 PRO A O 1
ATOM 1745 N N . SER A 1 211 ? 19.023 -1.542 -1.290 1.00 79.38 211 SER A N 1
ATOM 1746 C CA . SER A 1 211 ? 17.972 -1.783 -0.292 1.00 79.38 211 SER A CA 1
ATOM 1747 C C . SER A 1 211 ? 18.179 -0.985 1.004 1.00 79.38 211 SER A C 1
ATOM 1749 O O . SER A 1 211 ? 18.667 -1.515 2.000 1.00 79.38 211 SER A O 1
ATOM 1751 N N . ASN A 1 212 ? 17.766 0.285 1.015 1.00 81.38 212 ASN A N 1
ATOM 1752 C CA . ASN A 1 212 ? 17.733 1.139 2.205 1.00 81.38 212 ASN A CA 1
ATOM 1753 C C . ASN A 1 212 ? 16.542 2.122 2.186 1.00 81.38 212 ASN A C 1
ATOM 1755 O O . ASN A 1 212 ? 15.870 2.313 1.170 1.00 81.38 212 ASN A O 1
ATOM 1759 N N . GLU A 1 213 ? 16.263 2.756 3.327 1.00 80.56 213 GLU A N 1
ATOM 1760 C CA . GLU A 1 213 ? 15.119 3.668 3.466 1.00 80.56 213 GLU A CA 1
ATOM 1761 C C . GLU A 1 213 ? 15.242 4.933 2.600 1.00 80.56 213 GLU A C 1
ATOM 1763 O O . GLU A 1 213 ? 14.244 5.398 2.039 1.00 80.56 213 GLU A O 1
ATOM 1768 N N . GLN A 1 214 ? 16.460 5.459 2.438 1.00 87.69 214 GLN A N 1
ATOM 1769 C CA . GLN A 1 214 ? 16.732 6.618 1.582 1.00 87.69 214 GLN A CA 1
ATOM 1770 C C . GLN A 1 214 ? 16.353 6.333 0.123 1.00 87.69 214 GLN A C 1
ATOM 1772 O O . GLN A 1 214 ? 15.791 7.193 -0.556 1.00 87.69 214 GLN A O 1
ATOM 1777 N N . THR A 1 215 ? 16.574 5.102 -0.337 1.00 90.56 215 THR A N 1
ATOM 1778 C CA . THR A 1 215 ? 16.230 4.653 -1.688 1.00 90.56 215 THR A CA 1
ATOM 1779 C C . THR A 1 215 ? 14.725 4.615 -1.904 1.00 90.56 215 THR A C 1
ATOM 1781 O O . THR A 1 215 ? 14.265 5.059 -2.952 1.00 90.56 215 THR A O 1
ATOM 1784 N N . GLN A 1 216 ? 13.938 4.191 -0.908 1.00 93.31 216 GLN A N 1
ATOM 1785 C CA . GLN A 1 216 ? 12.474 4.272 -1.003 1.00 93.31 216 GLN A CA 1
ATOM 1786 C C . GLN A 1 216 ? 12.013 5.716 -1.213 1.00 93.31 216 GLN A C 1
ATOM 1788 O O . GLN A 1 216 ? 11.164 5.982 -2.058 1.00 93.31 216 GLN A O 1
ATOM 1793 N N . SER A 1 217 ? 12.597 6.658 -0.468 1.00 93.94 217 SER A N 1
ATOM 1794 C CA . SER A 1 217 ? 12.273 8.080 -0.600 1.00 93.94 217 SER A CA 1
ATOM 1795 C C . SER A 1 217 ? 12.726 8.648 -1.951 1.00 93.94 217 SER A C 1
ATOM 1797 O O . SER A 1 217 ? 11.990 9.415 -2.565 1.00 93.94 217 SER A O 1
ATOM 1799 N N . LYS A 1 218 ? 13.902 8.251 -2.454 1.00 93.94 218 LYS A N 1
ATOM 1800 C CA . LYS A 1 218 ? 14.406 8.664 -3.775 1.00 93.94 218 LYS A CA 1
ATOM 1801 C C . LYS A 1 218 ? 13.516 8.147 -4.908 1.00 93.94 218 LYS A C 1
ATOM 1803 O O . LYS A 1 218 ? 13.148 8.917 -5.788 1.00 93.94 218 LYS A O 1
ATOM 1808 N N . LEU A 1 219 ? 13.144 6.869 -4.863 1.00 95.50 219 LEU A N 1
ATOM 1809 C CA . LEU A 1 219 ? 12.272 6.245 -5.856 1.00 95.50 219 LEU A CA 1
ATOM 1810 C C . LEU A 1 219 ? 10.854 6.828 -5.799 1.00 95.50 219 LEU A C 1
ATOM 1812 O O . LEU A 1 219 ? 10.283 7.140 -6.835 1.00 95.50 219 LEU A O 1
ATOM 1816 N N . SER A 1 220 ? 10.329 7.080 -4.597 1.00 96.44 220 SER A N 1
ATOM 1817 C CA . SER A 1 220 ? 9.062 7.793 -4.408 1.00 96.44 220 SER A CA 1
ATOM 1818 C C . SER A 1 220 ? 9.087 9.181 -5.047 1.00 96.44 220 SER A C 1
ATOM 1820 O O . SER A 1 220 ? 8.134 9.544 -5.724 1.00 96.44 220 SER A O 1
ATOM 1822 N N . LYS A 1 221 ? 10.162 9.960 -4.858 1.00 95.44 221 LYS A N 1
ATOM 1823 C CA . LYS A 1 221 ? 10.314 11.270 -5.511 1.00 95.44 221 LYS A CA 1
ATOM 1824 C C . LYS A 1 221 ? 10.366 11.143 -7.030 1.00 95.44 221 LYS A C 1
ATOM 1826 O O . LYS A 1 221 ? 9.771 11.958 -7.715 1.00 95.44 221 LYS A O 1
ATOM 1831 N N . LEU A 1 222 ? 11.026 10.112 -7.556 1.00 95.50 222 LEU A N 1
ATOM 1832 C CA . LEU A 1 222 ? 11.068 9.869 -8.998 1.00 95.50 222 LEU A CA 1
ATOM 1833 C C . LEU A 1 222 ? 9.673 9.564 -9.568 1.00 95.50 222 LEU A C 1
ATOM 1835 O O . LEU A 1 222 ? 9.308 10.113 -10.605 1.00 95.50 222 LEU A O 1
ATOM 1839 N N . ILE A 1 223 ? 8.871 8.759 -8.858 1.00 96.94 223 ILE A N 1
ATOM 1840 C CA . ILE A 1 223 ? 7.464 8.506 -9.206 1.00 96.94 223 ILE A CA 1
ATOM 1841 C C . ILE A 1 223 ? 6.673 9.819 -9.204 1.00 96.94 223 ILE A C 1
ATOM 1843 O O . ILE A 1 223 ? 5.960 10.090 -10.166 1.00 96.94 223 ILE A O 1
ATOM 1847 N N . ILE A 1 224 ? 6.819 10.649 -8.168 1.00 96.00 224 ILE A N 1
ATOM 1848 C CA . ILE A 1 224 ? 6.090 11.921 -8.038 1.00 96.00 224 ILE A CA 1
ATOM 1849 C C . ILE A 1 224 ? 6.493 12.906 -9.143 1.00 96.00 224 ILE A C 1
ATOM 1851 O O . ILE A 1 224 ? 5.633 13.378 -9.877 1.00 96.00 224 ILE A O 1
ATOM 1855 N N . ASN A 1 225 ? 7.790 13.161 -9.322 1.00 94.12 225 ASN A N 1
ATOM 1856 C CA . ASN A 1 225 ? 8.291 14.130 -10.302 1.00 94.12 225 ASN A CA 1
ATOM 1857 C C . ASN A 1 225 ? 7.987 13.701 -11.744 1.00 94.12 225 ASN A C 1
ATOM 1859 O O . ASN A 1 225 ? 7.845 14.537 -12.629 1.00 94.12 225 ASN A O 1
ATOM 1863 N N . SER A 1 226 ? 7.833 12.398 -12.007 1.00 94.62 226 SER A N 1
ATOM 1864 C CA . SER A 1 226 ? 7.389 11.945 -13.331 1.00 94.62 226 SER A CA 1
ATOM 1865 C C . SER A 1 226 ? 5.963 12.395 -13.680 1.00 94.62 226 SER A C 1
ATOM 1867 O O . SER A 1 226 ? 5.605 12.420 -14.854 1.00 94.62 226 SER A O 1
ATOM 1869 N N . GLN A 1 227 ? 5.163 12.814 -12.694 1.00 93.56 227 GLN A N 1
ATOM 1870 C CA . GLN A 1 227 ? 3.806 13.315 -12.915 1.00 93.56 227 GLN A CA 1
ATOM 1871 C C . GLN A 1 227 ? 3.749 14.795 -13.305 1.00 93.56 227 GLN A C 1
ATOM 1873 O O . GLN A 1 227 ? 2.660 15.285 -13.587 1.00 93.56 227 GLN A O 1
ATOM 1878 N N . GLU A 1 228 ? 4.879 15.506 -13.385 1.00 76.00 228 GLU A N 1
ATOM 1879 C CA . GLU A 1 228 ? 4.920 16.919 -13.803 1.00 76.00 228 GLU A CA 1
ATOM 1880 C C . GLU A 1 228 ? 4.274 17.131 -15.192 1.00 76.00 228 GLU A C 1
ATOM 1882 O O . GLU A 1 228 ? 3.602 18.137 -15.422 1.00 76.00 228 GLU A O 1
ATOM 1887 N N . LEU A 1 229 ? 4.344 16.128 -16.080 1.00 56.12 229 LEU A N 1
ATOM 1888 C CA . LEU A 1 229 ? 3.676 16.115 -17.393 1.00 56.12 229 LEU A CA 1
ATOM 1889 C C . LEU A 1 229 ? 2.135 16.054 -17.322 1.00 56.12 229 LEU A C 1
ATOM 1891 O O . LEU A 1 229 ? 1.465 16.330 -18.314 1.00 56.12 229 LEU A O 1
ATOM 1895 N N . LEU A 1 230 ? 1.552 15.707 -16.168 1.00 57.12 230 LEU A N 1
ATOM 1896 C CA . LEU A 1 230 ? 0.100 15.698 -15.938 1.00 57.12 230 LEU A CA 1
ATOM 1897 C C . LEU A 1 230 ? -0.459 17.064 -15.507 1.00 57.12 230 LEU A C 1
ATOM 1899 O O . LEU A 1 230 ? -1.662 17.140 -15.228 1.00 57.12 230 LEU A O 1
ATOM 1903 N N . GLY A 1 231 ? 0.382 18.109 -15.497 1.00 51.81 231 GLY A N 1
ATOM 1904 C CA . GLY A 1 231 ? -0.024 19.512 -15.389 1.00 51.81 231 GLY A CA 1
ATOM 1905 C C . GLY A 1 231 ? -0.042 20.100 -13.978 1.00 51.81 231 GLY A C 1
ATOM 1906 O O . GLY A 1 231 ? -0.783 21.050 -13.753 1.00 51.81 231 GLY A O 1
ATOM 1907 N N . MET A 1 232 ? 0.725 19.568 -13.021 1.00 48.56 232 MET A N 1
ATOM 1908 C CA . MET A 1 232 ? 0.781 20.136 -11.666 1.00 48.56 232 MET A CA 1
ATOM 1909 C C . MET A 1 232 ? 2.222 20.192 -11.155 1.00 48.56 232 MET A C 1
ATOM 1911 O O . MET A 1 232 ? 2.810 19.174 -10.798 1.00 48.56 232 MET A O 1
ATOM 1915 N N . THR A 1 233 ? 2.787 21.398 -11.127 1.00 34.75 233 THR A N 1
ATOM 1916 C CA . THR A 1 233 ? 3.947 21.726 -10.295 1.00 34.75 233 THR A CA 1
ATOM 1917 C C . THR A 1 233 ? 3.556 21.592 -8.818 1.00 34.75 233 THR A C 1
ATOM 1919 O O . THR A 1 233 ? 2.448 21.995 -8.452 1.00 34.75 233 THR A O 1
ATOM 1922 N N . PRO A 1 234 ? 4.427 21.060 -7.942 1.00 39.97 234 PRO A N 1
ATOM 1923 C CA . PRO A 1 234 ? 4.207 21.168 -6.508 1.00 39.97 234 PRO A CA 1
ATOM 1924 C C . PRO A 1 234 ? 4.279 22.649 -6.116 1.00 39.97 234 PRO A C 1
ATOM 1926 O O . PRO A 1 234 ? 5.267 23.317 -6.427 1.00 39.97 234 PRO A O 1
ATOM 1929 N N . SER A 1 235 ? 3.230 23.153 -5.467 1.00 37.97 235 SER A N 1
ATOM 1930 C CA . SER A 1 235 ? 3.255 24.414 -4.715 1.00 37.97 235 SER A CA 1
ATOM 1931 C C . SER A 1 235 ? 4.033 24.259 -3.416 1.00 37.97 235 SER A C 1
ATOM 1933 O O . SER A 1 235 ? 3.767 23.238 -2.735 1.00 37.97 235 SER A O 1
#

Secondary structure (DSSP, 8-state):
-----HHHHHHHHHHHHHHHS---HHHHHHHHTT-SS--HHHHHHHHHHHHHH-TT-TTTTTEE-TT---TTTTT--EEHHHHHHHHHTTT-S-HHHHHHHHHTTPPPPP-TTSTTHHHHHTT-HHHHHHHHHHHHHHHHHHTHHHHH-TTT-STTSHHHHHHHHHHHHHHHHHHHHTT--SHHHHHHHHHHHHHHHHHTT--SSTTTS-SSHHHHHHHHHHHHHGGGGGS----

Organism: NCBI:txid28198

pLDDT: mean 87.63, std 14.07, range [34.75, 98.88]

InterPro domains:
  IPR017601 DGQHR-containing domain [TIGR03187] (3-171)